Protein AF-A0A0N0NHB4-F1 (afdb_monomer)

Organism: NCBI:txid1664694

Secondary structure (DSSP, 8-state):
--EE-SSHHHHHHHHHHHHTT--HHHHHHHHHHHH----TTS-TTS----SSS---HHHHHHHHHHHTT---SS--HHHHHHHHHTTTTS---EE-HHHHHHHHHHHHHHHT-S------SSTTHHHHHIIIIIHHHHHHTTSS-SS-SSTT--HHHHHTT-TT--S--TTSHHHHT-----S------S---TTPPP-------TTS-S-----PPPPP-

Solvent-accessible surface area (backbone atoms only — not comparable to full-atom values): 13904 Å² total; per-residue (Å²): 61,66,37,64,18,94,39,51,69,50,10,49,52,52,49,52,56,50,62,77,67,56,44,53,68,58,2,42,52,50,44,22,73,74,67,75,45,85,62,84,90,51,61,50,84,43,64,74,74,78,88,81,62,98,64,61,69,69,52,54,55,54,51,53,59,48,53,77,77,44,91,66,89,74,55,24,55,44,56,55,6,51,38,36,46,66,67,38,92,59,67,62,52,69,18,25,36,66,58,42,41,51,52,53,50,48,48,35,72,77,60,75,49,95,76,82,87,81,53,68,93,44,88,62,60,38,55,49,39,40,60,75,44,34,45,57,48,30,36,75,72,66,79,39,85,91,72,71,68,26,77,95,54,49,72,56,9,41,76,69,62,36,66,91,48,70,63,68,54,66,87,39,76,72,24,63,66,54,83,76,78,65,97,73,72,77,80,74,72,92,70,76,66,94,81,76,78,88,75,85,80,83,88,72,67,88,87,68,84,71,88,83,83,86,80,87,78,84,82,84,131

Nearest PDB structures (foldseek):
  6ak1-assembly2_B  TM=8.379E-01  e=2.399E-09  Hyphomicrobium sulfonivorans
  3b9n-assembly2_B  TM=8.624E-01  e=1.345E-08  Geobacillus thermodenitrificans
  5xkc-assembly1_C  TM=7.853E-01  e=8.003E-08  Bacillus subtilis
  5w4z-assembly1_B  TM=7.448E-01  e=3.754E-07  Herbiconiux
  5tlc-assembly1_A  TM=7.912E-01  e=4.295E-06  Bacillus subtilis

InterPro domains:
  IPR036661 Luciferase-like domain superfamily [G3DSA:3.20.20.30] (1-185)
  IPR036661 Luciferase-like domain superfamily [SSF51679] (2-161)
  IPR051260 Diverse substrate monooxygenases [PTHR30011] (2-182)

Structure (mmCIF, N/CA/C/O backbone):
data_AF-A0A0N0NHB4-F1
#
_entry.id   AF-A0A0N0NHB4-F1
#
loop_
_atom_site.group_PDB
_atom_site.id
_atom_site.type_symbol
_atom_site.label_atom_id
_atom_site.label_alt_id
_atom_site.label_comp_id
_atom_site.label_asym_id
_atom_site.label_entity_id
_atom_site.label_seq_id
_atom_site.pdbx_PDB_ins_code
_atom_site.Cartn_x
_atom_site.Cartn_y
_atom_site.Cartn_z
_atom_site.occupancy
_atom_site.B_iso_or_equiv
_atom_site.auth_seq_id
_atom_site.auth_comp_id
_atom_site.auth_asym_id
_atom_site.auth_atom_id
_atom_site.pdbx_PDB_model_num
ATOM 1 N N . MET A 1 1 ? 0.907 -2.416 -2.093 1.00 87.31 1 MET A N 1
ATOM 2 C CA . MET A 1 1 ? -0.096 -2.255 -3.172 1.00 87.31 1 MET A CA 1
ATOM 3 C C . MET A 1 1 ? -0.451 -3.650 -3.663 1.00 87.31 1 MET A C 1
ATOM 5 O O . MET A 1 1 ? 0.296 -4.178 -4.480 1.00 87.31 1 MET A O 1
ATOM 9 N N . PRO A 1 2 ? -1.466 -4.298 -3.069 1.00 94.69 2 PRO A N 1
ATOM 10 C CA . PRO A 1 2 ? -1.805 -5.674 -3.411 1.00 94.69 2 PRO A CA 1
ATOM 11 C C . PRO A 1 2 ? -2.445 -5.747 -4.803 1.00 94.69 2 PRO A C 1
ATOM 13 O O . PRO A 1 2 ? -3.198 -4.852 -5.185 1.00 94.69 2 PRO A O 1
ATOM 16 N N . ILE A 1 3 ? -2.146 -6.807 -5.549 1.00 96.25 3 ILE A N 1
ATOM 17 C CA . ILE A 1 3 ? -2.826 -7.146 -6.804 1.00 96.25 3 ILE A CA 1
ATOM 18 C C . ILE A 1 3 ? -3.483 -8.501 -6.584 1.00 96.25 3 ILE A C 1
ATOM 20 O O . ILE A 1 3 ? -2.795 -9.510 -6.438 1.00 96.25 3 ILE A O 1
ATOM 24 N N . ILE A 1 4 ? -4.810 -8.503 -6.497 1.00 98.19 4 ILE A N 1
ATOM 25 C CA . ILE A 1 4 ? -5.573 -9.671 -6.059 1.00 98.19 4 ILE A CA 1
ATOM 26 C C . ILE A 1 4 ? -6.398 -10.180 -7.237 1.00 98.19 4 ILE A C 1
ATOM 28 O O . ILE A 1 4 ? -7.074 -9.410 -7.918 1.00 98.19 4 ILE A O 1
ATOM 32 N N . GLY A 1 5 ? -6.334 -11.480 -7.484 1.00 97.69 5 GLY A N 1
ATOM 33 C CA . GLY A 1 5 ? -7.200 -12.193 -8.420 1.00 97.69 5 GLY A CA 1
ATOM 34 C C . GLY A 1 5 ? -7.884 -13.348 -7.705 1.00 97.69 5 GLY A C 1
ATOM 35 O O . GLY A 1 5 ? -7.430 -13.772 -6.647 1.00 97.69 5 GLY A O 1
ATOM 36 N N . ARG A 1 6 ? -8.971 -13.890 -8.260 1.00 97.81 6 ARG A N 1
ATOM 37 C CA . ARG A 1 6 ? -9.588 -15.113 -7.713 1.00 97.81 6 ARG A CA 1
ATOM 38 C C . ARG A 1 6 ? -8.697 -16.334 -7.921 1.00 97.81 6 ARG A C 1
ATOM 40 O O . ARG A 1 6 ? -8.791 -17.298 -7.170 1.00 97.81 6 ARG A O 1
ATOM 47 N N . THR A 1 7 ? -7.834 -16.278 -8.930 1.00 98.38 7 THR A N 1
ATOM 48 C CA . THR A 1 7 ? -6.749 -17.231 -9.155 1.00 98.38 7 THR A CA 1
ATOM 49 C C . THR A 1 7 ? -5.422 -16.490 -9.285 1.00 98.38 7 THR A C 1
ATOM 51 O O . THR A 1 7 ? -5.390 -15.266 -9.462 1.00 98.38 7 THR A O 1
ATOM 54 N N . VAL A 1 8 ? -4.317 -17.232 -9.204 1.00 98.12 8 VAL A N 1
ATOM 55 C CA . VAL A 1 8 ? -2.970 -16.675 -9.395 1.00 98.12 8 VAL A CA 1
ATOM 56 C C . VAL A 1 8 ? -2.832 -16.094 -10.800 1.00 98.12 8 VAL A C 1
ATOM 58 O O . VAL A 1 8 ? -2.365 -14.970 -10.953 1.00 98.12 8 VAL A O 1
ATOM 61 N N . GLU A 1 9 ? -3.341 -16.796 -11.811 1.00 98.31 9 GLU A N 1
ATOM 62 C CA . GLU A 1 9 ? -3.275 -16.377 -13.212 1.00 98.31 9 GLU A CA 1
ATOM 63 C C . GLU A 1 9 ? -4.030 -15.064 -13.448 1.00 98.31 9 GLU A C 1
ATOM 65 O O . GLU A 1 9 ? -3.585 -14.219 -14.221 1.00 98.31 9 GLU A O 1
ATOM 70 N N . GLU A 1 10 ? -5.165 -14.856 -12.770 1.00 97.81 10 GLU A N 1
ATOM 71 C CA . GLU A 1 10 ? -5.897 -13.589 -12.842 1.00 97.81 10 GLU A CA 1
ATOM 72 C C . GLU A 1 10 ? -5.086 -12.442 -12.219 1.00 97.81 10 GLU A C 1
ATOM 74 O O . GLU A 1 10 ? -4.993 -11.358 -12.803 1.00 97.81 10 GLU A O 1
ATOM 79 N N . ALA A 1 11 ? -4.475 -12.672 -11.052 1.00 97.56 11 ALA A N 1
ATOM 80 C CA . ALA A 1 11 ? -3.648 -11.675 -10.376 1.00 97.56 11 ALA A CA 1
ATOM 81 C C . ALA A 1 11 ? -2.411 -11.301 -11.213 1.00 97.56 11 ALA A C 1
ATOM 83 O O . ALA A 1 11 ? -2.096 -10.119 -11.377 1.00 97.56 11 ALA A O 1
ATOM 84 N N . GLU A 1 12 ? -1.747 -12.296 -11.802 1.00 97.12 12 GLU A N 1
ATOM 85 C CA . GLU A 1 12 ? -0.621 -12.105 -12.717 1.00 97.12 12 GLU A CA 1
ATOM 86 C C . GLU A 1 12 ? -1.046 -11.371 -13.991 1.00 97.12 12 GLU A C 1
ATOM 88 O O . GLU A 1 12 ? -0.389 -10.415 -14.401 1.00 97.12 12 GLU A O 1
ATOM 93 N N . ALA A 1 13 ? -2.190 -11.722 -14.584 1.00 97.25 13 ALA A N 1
ATOM 94 C CA . ALA A 1 13 ? -2.717 -11.010 -15.745 1.00 97.25 13 ALA A CA 1
ATOM 95 C C . ALA A 1 13 ? -2.982 -9.525 -15.435 1.00 97.25 13 ALA A C 1
ATOM 97 O O . ALA A 1 13 ? -2.662 -8.655 -16.252 1.00 97.25 13 ALA A O 1
ATOM 98 N N . LYS A 1 14 ? -3.515 -9.209 -14.245 1.00 96.06 14 LYS A N 1
ATOM 99 C CA . LYS A 1 14 ? -3.684 -7.822 -13.777 1.00 96.06 14 LYS A CA 1
ATOM 100 C C . LYS A 1 14 ? -2.335 -7.106 -13.640 1.00 96.06 14 LYS A C 1
ATOM 102 O O . LYS A 1 14 ? -2.215 -5.961 -14.086 1.00 96.06 14 LYS A O 1
ATOM 107 N N . LEU A 1 15 ? -1.320 -7.767 -13.075 1.00 94.50 15 LEU A N 1
ATOM 108 C CA . LEU A 1 15 ? 0.039 -7.224 -12.980 1.00 94.50 15 LEU A CA 1
ATOM 109 C C . LEU A 1 15 ? 0.624 -6.928 -14.367 1.00 94.50 15 LEU A C 1
ATOM 111 O O . LEU A 1 15 ? 1.151 -5.839 -14.585 1.00 94.50 15 LEU A O 1
ATOM 115 N N . GLU A 1 16 ? 0.489 -7.848 -15.318 1.00 95.19 16 GLU A N 1
ATOM 116 C CA . GLU A 1 16 ? 1.004 -7.675 -16.678 1.00 95.19 16 GLU A CA 1
ATOM 117 C C . GLU A 1 16 ? 0.331 -6.515 -17.415 1.00 95.19 16 GLU A C 1
ATOM 119 O O . GLU A 1 16 ? 0.987 -5.724 -18.100 1.00 95.19 16 GLU A O 1
ATOM 124 N N . VAL A 1 17 ? -0.983 -6.349 -17.245 1.00 94.62 17 VAL A N 1
ATOM 125 C CA . VAL A 1 17 ? -1.701 -5.180 -17.773 1.00 94.62 17 VAL A CA 1
ATOM 126 C C . VAL A 1 17 ? -1.171 -3.887 -17.152 1.00 94.62 17 VAL A C 1
ATOM 128 O O . VAL A 1 17 ? -1.010 -2.893 -17.864 1.00 94.62 17 VAL A O 1
ATOM 131 N N . ALA A 1 18 ? -0.887 -3.889 -15.849 1.00 92.75 18 ALA A N 1
ATOM 132 C CA . ALA A 1 18 ? -0.326 -2.735 -15.162 1.00 92.75 18 ALA A CA 1
ATOM 133 C C . ALA A 1 18 ? 1.076 -2.396 -15.681 1.00 92.75 18 ALA A C 1
ATOM 135 O O . ALA A 1 18 ? 1.319 -1.246 -16.047 1.00 92.75 18 ALA A O 1
ATOM 136 N N . ARG A 1 19 ? 1.960 -3.397 -15.801 1.00 91.56 19 ARG A N 1
ATOM 137 C CA . ARG A 1 19 ? 3.322 -3.251 -16.339 1.00 91.56 19 ARG A CA 1
ATOM 138 C C . ARG A 1 19 ? 3.317 -2.637 -17.737 1.00 91.56 19 ARG A C 1
ATOM 140 O O . ARG A 1 19 ? 4.047 -1.690 -17.988 1.00 91.56 19 ARG A O 1
ATOM 147 N N . LYS A 1 20 ? 2.425 -3.075 -18.629 1.00 93.44 20 LYS A N 1
ATOM 148 C CA . LYS A 1 20 ? 2.313 -2.512 -19.992 1.00 93.44 20 LYS A CA 1
ATOM 149 C C . LYS A 1 20 ? 1.880 -1.042 -20.033 1.00 93.44 20 LYS A C 1
ATOM 151 O O . LYS A 1 20 ? 2.005 -0.406 -21.076 1.00 93.44 20 LYS A O 1
ATOM 156 N N . ARG A 1 21 ? 1.329 -0.509 -18.939 1.00 92.69 21 ARG A N 1
ATOM 157 C CA . ARG A 1 21 ? 0.798 0.860 -18.845 1.00 92.69 21 ARG A CA 1
ATOM 158 C C . ARG A 1 21 ? 1.691 1.809 -18.051 1.00 92.69 21 ARG A C 1
ATOM 160 O O . ARG A 1 21 ? 1.340 2.980 -17.912 1.00 92.69 21 ARG A O 1
ATOM 167 N N . ILE A 1 22 ? 2.817 1.336 -17.520 1.00 92.06 22 ILE A N 1
ATOM 168 C CA . ILE A 1 22 ? 3.726 2.195 -16.763 1.00 92.06 22 ILE A CA 1
ATOM 169 C C . ILE A 1 22 ? 4.415 3.208 -17.679 1.00 92.06 22 ILE A C 1
ATOM 171 O O . ILE A 1 22 ? 4.750 2.928 -18.829 1.00 92.06 22 ILE A O 1
ATOM 175 N N . SER A 1 23 ? 4.653 4.400 -17.139 1.00 93.31 23 SER A N 1
ATOM 176 C CA . SER A 1 23 ? 5.471 5.420 -17.786 1.00 93.31 23 SER A CA 1
ATOM 177 C C . SER A 1 23 ? 6.846 5.433 -17.143 1.00 93.31 23 SER A C 1
ATOM 179 O O . SER A 1 23 ? 6.970 5.751 -15.961 1.00 93.31 23 SER A O 1
ATOM 181 N N . VAL A 1 24 ? 7.877 5.142 -17.934 1.00 93.00 24 VAL A N 1
ATOM 182 C CA . VAL A 1 24 ? 9.275 5.224 -17.492 1.00 93.00 24 VAL A CA 1
ATOM 183 C C . VAL A 1 24 ? 9.607 6.641 -17.025 1.00 93.00 24 VAL A C 1
ATOM 185 O O . VAL A 1 24 ? 10.086 6.830 -15.912 1.00 93.00 24 VAL A O 1
ATOM 188 N N . ASN A 1 25 ? 9.251 7.662 -17.810 1.00 93.69 25 ASN A N 1
ATOM 189 C CA . ASN A 1 25 ? 9.481 9.056 -17.419 1.00 93.69 25 ASN A CA 1
ATOM 190 C C . ASN A 1 25 ? 8.724 9.421 -16.135 1.00 93.69 25 ASN A C 1
ATOM 192 O O . ASN A 1 25 ? 9.260 10.125 -15.285 1.00 93.69 25 ASN A O 1
ATOM 196 N N . GLY A 1 26 ? 7.495 8.918 -15.965 1.00 93.00 26 GLY A N 1
ATOM 197 C CA . GLY A 1 26 ? 6.723 9.123 -14.737 1.00 93.00 26 GLY A CA 1
ATOM 198 C C . GLY A 1 26 ? 7.369 8.459 -13.518 1.00 93.00 26 GLY A C 1
ATOM 199 O O . GLY A 1 26 ? 7.432 9.062 -12.447 1.00 93.00 26 GLY A O 1
ATOM 200 N N . GLY A 1 27 ? 7.894 7.246 -13.692 1.00 93.00 27 GLY A N 1
ATOM 201 C CA . GLY A 1 27 ? 8.648 6.524 -12.673 1.00 93.00 27 GLY A CA 1
ATOM 202 C C . GLY A 1 27 ? 9.922 7.253 -12.251 1.00 93.00 27 GLY A C 1
ATOM 203 O O . GLY A 1 27 ? 10.128 7.471 -11.058 1.00 93.00 27 GLY A O 1
ATOM 204 N N . LEU A 1 28 ? 10.728 7.703 -13.218 1.00 92.56 28 LEU A N 1
ATOM 205 C CA . LEU A 1 28 ? 11.949 8.477 -12.963 1.00 92.56 28 LEU A CA 1
ATOM 206 C C . LEU A 1 28 ? 11.649 9.821 -12.293 1.00 92.56 28 LEU A C 1
ATOM 208 O O . LEU A 1 28 ? 12.308 10.176 -11.319 1.00 92.56 28 LEU A O 1
ATOM 212 N N . ALA A 1 29 ? 10.621 10.541 -12.751 1.00 93.44 29 ALA A N 1
ATOM 213 C CA . ALA A 1 29 ? 10.206 11.797 -12.130 1.00 93.44 29 ALA A CA 1
ATOM 214 C C . ALA A 1 29 ? 9.787 11.592 -10.667 1.00 93.44 29 ALA A C 1
ATOM 216 O O . ALA A 1 29 ? 10.162 12.374 -9.792 1.00 93.44 29 ALA A O 1
ATOM 217 N N . ARG A 1 30 ? 9.051 10.511 -10.376 1.00 91.56 30 ARG A N 1
ATOM 218 C CA . ARG A 1 30 ? 8.668 10.155 -9.005 1.00 91.56 30 ARG A CA 1
ATOM 219 C C . ARG A 1 30 ? 9.876 9.776 -8.152 1.00 91.56 30 ARG A C 1
ATOM 221 O O . ARG A 1 30 ? 9.952 10.208 -7.005 1.00 91.56 30 ARG A O 1
ATOM 228 N N . PHE A 1 31 ? 10.796 8.983 -8.694 1.00 90.38 31 PHE A N 1
ATOM 229 C CA . PHE A 1 31 ? 12.042 8.625 -8.021 1.00 90.38 31 PHE A CA 1
ATOM 230 C C . PHE A 1 31 ? 12.851 9.876 -7.657 1.00 90.38 31 PHE A C 1
ATOM 232 O O . PHE A 1 31 ? 13.191 10.061 -6.487 1.00 90.38 31 PHE A O 1
ATOM 239 N N . CYS A 1 32 ? 13.068 10.771 -8.623 1.00 91.12 32 CYS A N 1
ATOM 240 C CA . CYS A 1 32 ? 13.768 12.035 -8.416 1.00 91.12 32 CYS A CA 1
ATOM 241 C C . CYS A 1 32 ? 13.072 12.890 -7.353 1.00 91.12 32 CYS A C 1
ATOM 243 O O . CYS A 1 32 ? 13.719 13.374 -6.432 1.00 91.12 32 CYS A O 1
ATOM 245 N N . GLY A 1 33 ? 11.744 13.025 -7.419 1.00 90.31 33 GLY A N 1
ATOM 246 C CA . GLY A 1 33 ? 10.983 13.790 -6.429 1.00 90.31 33 GLY A CA 1
ATOM 247 C C . GLY A 1 33 ? 11.066 13.226 -5.005 1.00 90.31 33 GLY A C 1
ATOM 248 O O . GLY A 1 33 ? 10.979 13.986 -4.047 1.00 90.31 33 GLY A O 1
ATOM 249 N N . PHE A 1 34 ? 11.242 11.910 -4.850 1.00 86.50 34 PHE A N 1
ATOM 250 C CA . PHE A 1 34 ? 11.315 11.263 -3.538 1.00 86.50 34 PHE A CA 1
ATOM 251 C C . PHE A 1 34 ? 12.730 11.243 -2.949 1.00 86.50 34 PHE A C 1
ATOM 253 O O . PHE A 1 34 ? 12.895 11.270 -1.733 1.00 86.50 34 PHE A O 1
ATOM 260 N N . THR A 1 35 ? 13.748 11.169 -3.805 1.00 86.06 35 THR A N 1
ATOM 261 C CA . THR A 1 35 ? 15.143 10.935 -3.395 1.00 86.06 35 THR A CA 1
ATOM 262 C C . THR A 1 35 ? 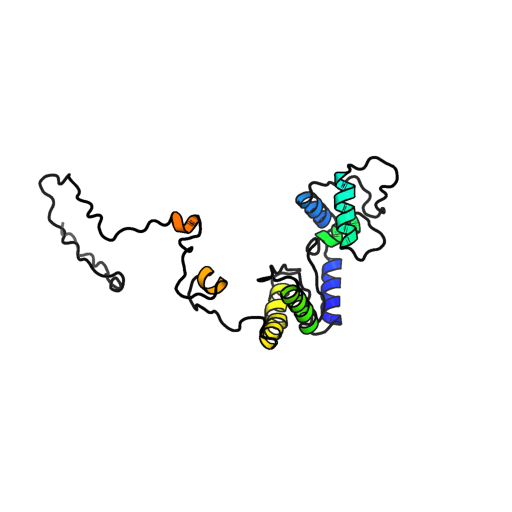16.049 12.143 -3.597 1.00 86.06 35 THR A C 1
ATOM 264 O O . THR A 1 35 ? 17.158 12.160 -3.073 1.00 86.06 35 THR A O 1
ATOM 267 N N . ASN A 1 36 ? 15.583 13.153 -4.339 1.00 87.62 36 ASN A N 1
ATOM 268 C CA . ASN A 1 36 ? 16.377 14.282 -4.820 1.00 87.62 36 ASN A CA 1
ATOM 269 C C . ASN A 1 36 ? 17.578 13.863 -5.697 1.00 87.62 36 ASN A C 1
ATOM 271 O O . ASN A 1 36 ? 18.531 14.626 -5.846 1.00 87.62 36 ASN A O 1
ATOM 275 N N . VAL A 1 37 ? 17.532 12.655 -6.271 1.00 86.69 37 VAL A N 1
ATOM 276 C CA . VAL A 1 37 ? 18.534 12.130 -7.203 1.00 86.69 37 VAL A CA 1
ATOM 277 C C . VAL A 1 37 ? 17.998 12.198 -8.628 1.00 86.69 37 VAL A C 1
ATOM 279 O O . VAL A 1 37 ? 16.983 11.575 -8.947 1.00 86.69 37 VAL A O 1
ATOM 282 N N . ASP A 1 38 ? 18.708 12.915 -9.497 1.00 86.94 38 ASP A N 1
ATOM 283 C CA . ASP A 1 38 ? 18.386 12.978 -10.919 1.00 86.94 38 ASP A CA 1
ATOM 284 C C . ASP A 1 38 ? 19.132 11.890 -11.705 1.00 86.94 38 ASP A C 1
ATOM 286 O O . ASP A 1 38 ? 20.362 11.830 -11.709 1.00 86.94 38 ASP A O 1
ATOM 290 N N . LEU A 1 39 ? 18.370 11.034 -12.387 1.00 86.44 39 LEU A N 1
ATOM 291 C CA . LEU A 1 39 ? 18.892 9.977 -13.256 1.00 86.44 39 LEU A CA 1
ATOM 292 C C . LEU A 1 39 ? 18.827 10.343 -14.745 1.00 86.44 39 LEU A C 1
ATOM 294 O O . LEU A 1 39 ? 19.153 9.509 -15.585 1.00 86.44 39 LEU A O 1
ATOM 298 N N . SER A 1 40 ? 18.415 11.565 -15.097 1.00 85.00 40 SER A N 1
ATOM 299 C CA . SER A 1 40 ? 18.263 12.000 -16.492 1.00 85.00 40 SER A CA 1
ATOM 300 C C . SER A 1 40 ? 19.564 11.950 -17.301 1.00 85.00 40 SER A C 1
ATOM 302 O O . SER A 1 40 ? 19.523 11.810 -18.522 1.00 85.00 40 SER A O 1
ATOM 304 N N . GLY A 1 41 ? 20.715 12.023 -16.624 1.00 83.81 41 GLY A N 1
ATOM 305 C CA . GLY A 1 41 ? 22.038 11.898 -17.237 1.00 83.81 41 GLY A CA 1
ATOM 306 C C . GLY A 1 41 ? 22.448 10.468 -17.609 1.00 83.81 41 GLY A C 1
ATOM 307 O O . GLY A 1 41 ? 23.454 10.304 -18.295 1.00 83.81 41 GLY A O 1
ATOM 308 N N . PHE A 1 42 ? 21.703 9.445 -17.180 1.00 85.00 42 PHE A N 1
ATOM 309 C CA . PHE A 1 42 ? 22.003 8.039 -17.461 1.00 85.00 42 PHE A CA 1
ATOM 310 C C . PHE A 1 42 ? 21.172 7.522 -18.634 1.00 85.00 42 PHE A C 1
ATOM 312 O O . PHE A 1 42 ? 19.981 7.822 -18.757 1.00 85.00 42 PHE A O 1
ATOM 319 N N . ALA A 1 43 ? 21.772 6.677 -19.474 1.00 90.19 43 ALA A N 1
ATOM 320 C CA . ALA A 1 43 ? 21.015 5.954 -20.484 1.00 90.19 43 ALA A CA 1
ATOM 321 C C . ALA A 1 43 ? 20.070 4.947 -19.811 1.00 90.19 43 ALA A C 1
ATOM 323 O O . ALA A 1 43 ? 20.464 4.161 -18.955 1.00 90.19 43 ALA A O 1
ATOM 324 N N . VAL A 1 44 ? 18.797 4.972 -20.207 1.00 90.50 44 VAL A N 1
ATOM 325 C CA . VAL A 1 44 ? 17.718 4.287 -19.476 1.00 90.50 44 VAL A CA 1
ATOM 326 C C . VAL A 1 44 ? 17.863 2.760 -19.414 1.00 90.50 44 VAL A C 1
ATOM 328 O O . VAL A 1 44 ? 17.403 2.132 -18.462 1.00 90.50 44 VAL A O 1
ATOM 331 N N . ASP A 1 45 ? 18.502 2.180 -20.427 1.00 92.19 45 ASP A N 1
ATOM 332 C CA . ASP A 1 45 ? 18.718 0.740 -20.591 1.00 92.19 45 ASP A CA 1
ATOM 333 C C . ASP A 1 45 ? 20.153 0.312 -20.262 1.00 92.19 45 ASP A C 1
ATOM 335 O O . ASP A 1 45 ? 20.482 -0.867 -20.363 1.00 92.19 45 ASP A O 1
ATOM 339 N N . GLU A 1 46 ? 21.009 1.258 -19.880 1.00 88.81 46 GLU A N 1
ATOM 340 C CA . GLU A 1 46 ? 22.380 0.964 -19.488 1.00 88.81 46 GLU A CA 1
ATOM 341 C C . GLU A 1 46 ? 22.412 0.527 -18.024 1.00 88.81 46 GLU A C 1
ATOM 343 O O . GLU A 1 46 ? 21.753 1.112 -17.157 1.00 88.81 46 GLU A O 1
ATOM 348 N N . GLU A 1 47 ? 23.149 -0.548 -17.754 1.00 87.44 47 GLU A N 1
ATOM 349 C CA . GLU A 1 47 ? 23.360 -1.012 -16.390 1.00 87.44 47 GLU A CA 1
ATOM 350 C C . GLU A 1 47 ? 24.119 0.046 -15.598 1.00 87.44 47 GLU A C 1
ATOM 352 O O . GLU A 1 47 ? 25.101 0.623 -16.067 1.00 87.44 47 GLU A O 1
ATOM 357 N N . PHE A 1 48 ? 23.663 0.297 -14.373 1.00 82.19 48 PHE A N 1
ATOM 358 C CA . PHE A 1 48 ? 24.381 1.174 -13.473 1.00 82.19 48 PHE A CA 1
ATOM 359 C C . PHE A 1 48 ? 25.761 0.601 -13.180 1.00 82.19 48 PHE A C 1
ATOM 361 O O . PHE A 1 48 ? 25.889 -0.373 -12.434 1.00 82.19 48 PHE A O 1
ATOM 368 N N . ASN A 1 49 ? 26.786 1.267 -13.703 1.00 73.69 49 ASN A N 1
ATOM 369 C CA . ASN A 1 49 ? 28.158 0.946 -13.385 1.00 73.69 49 ASN A CA 1
ATOM 370 C C . ASN A 1 49 ? 28.798 2.033 -12.513 1.00 73.69 49 ASN A C 1
ATOM 372 O O . ASN A 1 49 ? 29.068 3.136 -12.980 1.00 73.69 49 ASN A O 1
ATOM 376 N N . PHE A 1 50 ? 29.036 1.720 -11.238 1.00 69.31 50 PHE A N 1
ATOM 377 C CA . PHE A 1 50 ? 29.625 2.644 -10.259 1.00 69.31 50 PHE A CA 1
ATOM 378 C C . PHE A 1 50 ? 31.119 2.375 -10.002 1.00 69.31 50 PHE A C 1
ATOM 380 O O . PHE A 1 50 ? 31.681 2.902 -9.046 1.00 69.31 50 PHE A O 1
ATOM 387 N N . ASP A 1 51 ? 31.770 1.541 -10.818 1.00 62.12 51 ASP A N 1
ATOM 388 C CA . ASP A 1 51 ? 33.104 0.993 -10.546 1.00 62.12 51 ASP A CA 1
ATOM 389 C C . ASP A 1 51 ? 34.302 1.899 -10.904 1.00 62.12 51 ASP A C 1
ATOM 391 O O . ASP A 1 51 ? 35.445 1.503 -10.667 1.00 62.12 51 ASP A O 1
ATOM 395 N N . GLY A 1 52 ? 34.107 3.131 -11.394 1.00 54.59 52 GLY A N 1
ATOM 396 C CA . GLY A 1 52 ? 35.276 3.934 -11.789 1.00 54.59 52 GLY A CA 1
ATOM 397 C C . GLY A 1 52 ? 35.101 5.399 -12.176 1.00 54.59 52 GLY A C 1
ATOM 398 O O . GLY A 1 52 ? 36.097 6.037 -12.516 1.00 54.59 52 GLY A O 1
ATOM 399 N N . THR A 1 53 ? 33.906 5.985 -12.119 1.00 53.66 53 THR A N 1
ATOM 400 C CA . THR A 1 53 ? 33.699 7.390 -12.517 1.00 53.66 53 THR A CA 1
ATOM 401 C C . THR A 1 53 ? 32.741 8.104 -11.579 1.00 53.66 53 THR A C 1
ATOM 403 O O . THR A 1 53 ? 31.807 7.494 -11.075 1.00 53.66 53 THR A O 1
ATOM 406 N N . HIS A 1 54 ? 33.001 9.395 -11.353 1.00 49.91 54 HIS A N 1
ATOM 407 C CA . HIS A 1 54 ? 32.258 10.320 -10.494 1.00 49.91 54 HIS A CA 1
ATOM 408 C C . HIS A 1 54 ? 30.732 10.260 -10.676 1.00 49.91 54 HIS A C 1
ATOM 410 O O . HIS A 1 54 ? 30.148 11.087 -11.373 1.00 49.91 54 HIS A O 1
ATOM 416 N N . TYR A 1 55 ? 30.080 9.340 -9.980 1.00 56.59 55 TYR A N 1
ATOM 417 C CA . TYR A 1 55 ? 28.697 9.509 -9.578 1.00 56.59 55 TYR A CA 1
ATOM 418 C C . TYR A 1 55 ? 28.707 10.100 -8.176 1.00 56.59 55 TYR A C 1
ATOM 420 O O . TYR A 1 55 ? 29.527 9.721 -7.340 1.00 56.59 55 TYR A O 1
ATOM 428 N N . ASP A 1 56 ? 27.857 11.096 -7.941 1.00 63.28 56 ASP A N 1
ATOM 429 C CA . ASP A 1 56 ? 27.668 11.641 -6.602 1.00 63.28 56 ASP A CA 1
ATOM 430 C C . ASP A 1 56 ? 27.338 10.472 -5.653 1.00 63.28 56 ASP A C 1
ATOM 432 O O . ASP A 1 56 ? 26.482 9.640 -5.963 1.00 63.28 56 ASP A O 1
ATOM 436 N N . ASN A 1 57 ? 28.047 10.377 -4.521 1.00 65.94 57 ASN A N 1
ATOM 437 C CA . ASN A 1 57 ? 27.884 9.310 -3.525 1.00 65.94 57 ASN A CA 1
ATOM 438 C C . ASN A 1 57 ? 26.409 9.133 -3.108 1.00 65.94 57 ASN A C 1
ATOM 440 O O . ASN A 1 57 ? 26.000 8.045 -2.696 1.00 65.94 57 ASN A O 1
ATOM 444 N N . SER A 1 58 ? 25.608 10.199 -3.228 1.00 69.62 58 SER A N 1
ATOM 445 C CA . SER A 1 58 ? 24.159 10.188 -3.016 1.00 69.62 58 SER A CA 1
ATOM 446 C C . SER A 1 58 ? 23.414 9.229 -3.962 1.00 69.62 58 SER A C 1
ATOM 448 O O . SER A 1 58 ? 22.536 8.490 -3.513 1.00 69.62 58 SER A O 1
ATOM 450 N N . ILE A 1 59 ? 23.796 9.169 -5.242 1.00 75.75 59 ILE A N 1
ATOM 451 C CA . ILE A 1 59 ? 23.176 8.315 -6.266 1.00 75.75 59 ILE A CA 1
ATOM 452 C C . ILE A 1 59 ? 23.463 6.850 -5.964 1.00 75.75 59 ILE A C 1
ATOM 454 O O . ILE A 1 59 ? 22.545 6.031 -5.942 1.00 75.75 59 ILE A O 1
ATOM 458 N N . GLN A 1 60 ? 24.727 6.532 -5.681 1.00 76.56 60 GLN A N 1
ATOM 459 C CA . GLN A 1 60 ? 25.149 5.165 -5.399 1.00 76.56 60 GLN A CA 1
ATOM 460 C C . GLN A 1 60 ? 24.441 4.610 -4.159 1.00 76.56 60 GLN A C 1
ATOM 462 O O . GLN A 1 60 ? 23.855 3.534 -4.222 1.00 76.56 60 GLN A O 1
ATOM 467 N N . GLY A 1 61 ? 24.397 5.373 -3.060 1.00 79.62 61 GLY A N 1
ATOM 468 C CA . GLY A 1 61 ? 23.728 4.933 -1.834 1.00 79.62 61 GLY A CA 1
ATOM 469 C C . GLY A 1 61 ? 22.225 4.693 -2.014 1.00 79.62 61 GLY A C 1
ATOM 470 O O . GLY A 1 61 ? 21.682 3.716 -1.496 1.00 79.62 61 GLY A O 1
ATOM 471 N N . VAL A 1 62 ? 21.531 5.554 -2.765 1.00 79.44 62 VAL A N 1
ATOM 472 C CA . VAL A 1 62 ? 20.102 5.363 -3.058 1.00 79.44 62 VAL A CA 1
ATOM 473 C C . VAL A 1 62 ? 19.886 4.140 -3.952 1.00 79.44 62 VAL A C 1
ATOM 475 O O . VAL A 1 62 ? 18.993 3.338 -3.678 1.00 79.44 62 VAL A O 1
ATOM 478 N N . VAL A 1 63 ? 20.711 3.960 -4.984 1.00 77.56 63 VAL A N 1
ATOM 479 C CA . VAL A 1 63 ? 20.612 2.816 -5.898 1.00 77.56 63 VAL A CA 1
ATOM 480 C C . VAL A 1 63 ? 20.920 1.495 -5.187 1.00 77.56 63 VAL A C 1
ATOM 482 O O . VAL A 1 63 ? 20.181 0.530 -5.373 1.00 77.56 63 VAL A O 1
ATOM 485 N N . ASP A 1 64 ? 21.929 1.448 -4.320 1.00 81.88 64 ASP A N 1
ATOM 486 C CA . ASP A 1 64 ? 22.273 0.246 -3.553 1.00 81.88 64 ASP A CA 1
ATOM 487 C C . ASP A 1 64 ? 21.148 -0.158 -2.588 1.00 81.88 64 ASP A C 1
ATOM 489 O O . ASP A 1 64 ? 20.809 -1.339 -2.496 1.00 81.88 64 ASP A O 1
ATOM 493 N N . ASN A 1 65 ? 20.480 0.806 -1.943 1.00 79.88 65 ASN A N 1
ATOM 494 C CA . ASN A 1 65 ? 19.289 0.521 -1.134 1.00 79.88 65 ASN A CA 1
ATOM 495 C C . ASN A 1 65 ? 18.142 -0.067 -1.966 1.00 79.88 65 ASN A C 1
ATOM 497 O O . ASN A 1 65 ? 17.414 -0.931 -1.482 1.00 79.88 65 ASN A O 1
ATOM 501 N N . ILE A 1 66 ? 17.974 0.378 -3.213 1.00 78.12 66 ILE A N 1
ATOM 502 C CA . ILE A 1 66 ? 16.937 -0.172 -4.091 1.00 78.12 66 ILE A CA 1
ATOM 503 C C . ILE A 1 66 ? 17.305 -1.582 -4.559 1.00 78.12 66 ILE A C 1
ATOM 505 O O . ILE A 1 66 ? 16.431 -2.446 -4.609 1.00 78.12 66 ILE A O 1
ATOM 509 N N . LYS A 1 67 ? 18.585 -1.854 -4.832 1.00 79.38 67 LYS A N 1
ATOM 510 C CA . LYS A 1 67 ? 19.054 -3.206 -5.171 1.00 79.38 67 LYS A CA 1
ATOM 511 C C . LYS A 1 67 ? 18.720 -4.223 -4.077 1.00 79.38 67 LYS A C 1
ATOM 513 O O . LYS A 1 67 ? 18.355 -5.343 -4.404 1.00 79.38 67 LYS A O 1
ATOM 518 N N . LEU A 1 68 ? 18.765 -3.834 -2.797 1.00 78.31 68 LEU A N 1
ATOM 519 C CA . LEU A 1 68 ? 18.409 -4.719 -1.675 1.00 78.31 68 LEU A CA 1
ATOM 520 C C . LEU A 1 68 ? 16.943 -5.175 -1.677 1.00 78.31 68 LEU A C 1
ATOM 522 O O . LEU A 1 68 ? 16.625 -6.203 -1.084 1.00 78.31 68 LEU A O 1
ATOM 526 N N . ILE A 1 69 ? 16.053 -4.409 -2.306 1.00 73.75 69 ILE A N 1
ATOM 527 C CA . ILE A 1 69 ? 14.609 -4.685 -2.359 1.00 73.75 69 ILE A CA 1
ATOM 528 C C . ILE A 1 69 ? 14.132 -5.069 -3.765 1.00 73.75 69 ILE A C 1
ATOM 530 O O . ILE A 1 69 ? 12.935 -5.260 -3.979 1.00 73.75 69 ILE A O 1
ATOM 534 N N . SER A 1 70 ? 15.057 -5.170 -4.720 1.00 74.88 70 SER A N 1
ATOM 535 C CA . SER A 1 70 ? 14.804 -5.584 -6.094 1.00 74.88 70 SER A CA 1
ATOM 536 C C . SER A 1 70 ? 15.173 -7.053 -6.277 1.00 74.88 70 SER A C 1
ATOM 538 O O . SER A 1 70 ? 16.203 -7.509 -5.791 1.00 74.88 70 SER A O 1
ATOM 540 N N . GLU A 1 71 ? 14.357 -7.790 -7.027 1.00 75.50 71 GLU A N 1
ATOM 541 C CA . GLU A 1 71 ? 14.669 -9.167 -7.440 1.00 75.50 71 GLU A CA 1
ATOM 542 C C . GLU A 1 71 ? 15.471 -9.211 -8.757 1.00 75.50 71 GLU A C 1
ATOM 544 O O . GLU A 1 71 ? 15.986 -10.260 -9.149 1.00 75.50 71 GLU A O 1
ATOM 549 N N . GLU A 1 72 ? 15.601 -8.066 -9.437 1.00 78.56 72 GLU A N 1
ATOM 550 C CA . GLU A 1 72 ? 16.319 -7.947 -10.707 1.00 78.56 72 GLU A CA 1
ATOM 551 C C . GLU A 1 72 ? 17.836 -8.048 -10.521 1.00 78.56 72 GLU A C 1
ATOM 553 O O . GLU A 1 72 ? 18.427 -7.358 -9.688 1.00 78.56 72 GLU A O 1
ATOM 558 N N . LYS A 1 73 ? 18.478 -8.876 -11.354 1.00 74.06 73 LYS A N 1
ATOM 559 C CA . LYS A 1 73 ? 19.938 -9.082 -11.335 1.00 74.06 73 LYS A CA 1
ATOM 560 C C . LYS A 1 73 ? 20.709 -7.961 -12.024 1.00 74.06 73 LYS A C 1
ATOM 562 O O . LYS A 1 73 ? 21.825 -7.665 -11.617 1.00 74.06 73 LYS A O 1
ATOM 567 N N . VAL A 1 74 ? 20.121 -7.390 -13.074 1.00 81.62 74 VAL A N 1
ATOM 568 C CA . VAL A 1 74 ? 20.683 -6.273 -13.840 1.00 81.62 74 VAL A CA 1
ATOM 569 C C . VAL A 1 74 ? 19.899 -5.031 -13.461 1.00 81.62 74 VAL A C 1
ATOM 571 O O . VAL A 1 74 ? 18.672 -5.017 -13.558 1.00 81.62 74 VAL A O 1
ATOM 574 N N . PHE A 1 75 ? 20.599 -3.996 -13.008 1.00 84.00 75 PHE A N 1
ATOM 575 C CA . PHE A 1 75 ? 19.960 -2.805 -12.467 1.00 84.00 75 PHE A CA 1
ATOM 576 C C . PHE A 1 75 ? 20.204 -1.610 -13.389 1.00 84.00 75 PHE A C 1
ATOM 578 O O . PHE A 1 75 ? 21.330 -1.135 -13.503 1.00 84.00 75 PHE A O 1
ATOM 585 N N . THR A 1 76 ? 19.150 -1.129 -14.048 1.00 89.81 76 THR A N 1
ATOM 586 C CA . THR A 1 76 ? 19.178 0.010 -14.985 1.00 89.81 76 THR A CA 1
ATOM 587 C C . THR A 1 76 ? 18.235 1.122 -14.503 1.00 89.81 76 THR A C 1
ATOM 589 O O . THR A 1 76 ? 17.348 0.858 -13.676 1.00 89.81 76 THR A O 1
ATOM 592 N N . PRO A 1 77 ? 18.331 2.362 -15.022 1.00 90.75 77 PRO A N 1
ATOM 593 C CA . PRO A 1 77 ? 17.330 3.386 -14.733 1.00 90.75 77 PRO A CA 1
ATOM 594 C C . PRO A 1 77 ? 15.904 2.958 -15.108 1.00 90.75 77 PRO A C 1
ATOM 596 O O . PRO A 1 77 ? 14.964 3.355 -14.421 1.00 90.75 77 PRO A O 1
ATOM 599 N N . ARG A 1 78 ? 15.713 2.106 -16.132 1.00 91.94 78 ARG A N 1
ATOM 600 C CA . ARG A 1 78 ? 14.402 1.510 -16.439 1.00 91.94 78 ARG A CA 1
ATOM 601 C C . ARG A 1 78 ? 13.864 0.716 -15.256 1.00 91.94 78 ARG A C 1
ATOM 603 O O . ARG A 1 78 ? 12.729 0.951 -14.867 1.00 91.94 78 ARG A O 1
ATOM 610 N N . VAL A 1 79 ? 14.661 -0.159 -14.646 1.00 89.94 79 VAL A N 1
ATOM 611 C CA . VAL A 1 79 ? 14.215 -0.957 -13.489 1.00 89.94 79 VAL A CA 1
ATOM 612 C C . VAL A 1 79 ? 13.767 -0.050 -12.338 1.00 89.94 79 VAL A C 1
ATOM 614 O O . VAL A 1 79 ? 12.686 -0.244 -11.776 1.00 89.94 79 VAL A O 1
ATOM 617 N N . VAL A 1 80 ? 14.543 1.001 -12.038 1.00 89.69 80 VAL A N 1
ATOM 618 C CA . VAL A 1 80 ? 14.166 2.018 -11.037 1.00 89.69 80 VAL A CA 1
ATOM 619 C C . VAL A 1 80 ? 12.841 2.679 -11.413 1.00 89.69 80 VAL A C 1
ATOM 621 O O . VAL A 1 80 ? 11.939 2.802 -10.581 1.00 89.69 80 VAL A O 1
ATOM 624 N N . ALA A 1 81 ? 12.700 3.080 -12.674 1.00 91.12 81 ALA A N 1
ATOM 625 C CA . ALA A 1 81 ? 11.504 3.731 -13.176 1.00 91.12 81 ALA A CA 1
ATOM 626 C C . ALA A 1 81 ? 10.264 2.843 -13.047 1.00 91.12 81 ALA A C 1
ATOM 628 O O . ALA A 1 81 ? 9.241 3.292 -12.539 1.00 91.12 81 ALA A O 1
ATOM 629 N N . GLU A 1 82 ? 10.342 1.587 -13.475 1.00 90.06 82 GLU A N 1
ATOM 630 C CA . GLU A 1 82 ? 9.221 0.648 -13.440 1.00 90.06 82 GLU A CA 1
ATOM 631 C C . GLU A 1 82 ? 8.782 0.358 -12.003 1.00 90.06 82 GLU A C 1
ATOM 633 O O . GLU A 1 82 ? 7.589 0.395 -11.688 1.00 90.06 82 GLU A O 1
ATOM 638 N N . MET A 1 83 ? 9.747 0.182 -11.100 1.00 88.00 83 MET A N 1
ATOM 639 C CA . MET A 1 83 ? 9.492 0.008 -9.676 1.00 88.00 83 MET A CA 1
ATOM 640 C C . MET A 1 83 ? 8.779 1.221 -9.060 1.00 88.00 83 MET A C 1
ATOM 642 O O . MET A 1 83 ? 7.800 1.059 -8.326 1.00 88.00 83 MET A O 1
ATOM 646 N N . PHE A 1 84 ? 9.229 2.441 -9.370 1.00 89.62 84 PHE A N 1
ATOM 647 C CA . PHE A 1 84 ? 8.613 3.663 -8.848 1.00 89.62 84 PHE A CA 1
ATOM 648 C C . PHE A 1 84 ? 7.283 4.008 -9.523 1.00 89.62 84 PHE A C 1
ATOM 650 O O . PHE A 1 84 ? 6.383 4.529 -8.861 1.00 89.62 84 PHE A O 1
ATOM 657 N N . ALA A 1 85 ? 7.112 3.667 -10.799 1.00 90.06 85 ALA A N 1
ATOM 658 C CA . ALA A 1 85 ? 5.846 3.807 -11.508 1.00 90.06 85 ALA A CA 1
ATOM 659 C C . ALA A 1 85 ? 4.774 2.871 -10.932 1.00 90.06 85 ALA A C 1
ATOM 661 O O . ALA A 1 85 ? 3.608 3.251 -10.833 1.00 90.06 85 ALA A O 1
ATOM 662 N N . LEU A 1 86 ? 5.172 1.677 -10.491 1.00 87.12 86 LEU A N 1
ATOM 663 C CA . LEU A 1 86 ? 4.276 0.662 -9.961 1.00 87.12 86 LEU A CA 1
ATOM 664 C C . LEU A 1 86 ? 4.316 0.622 -8.426 1.00 87.12 86 LEU A C 1
ATOM 666 O O . LEU A 1 86 ? 4.613 -0.401 -7.829 1.00 87.12 86 LEU A O 1
ATOM 670 N N . GLY A 1 87 ? 4.019 1.733 -7.750 1.00 78.38 87 GLY A N 1
ATOM 671 C CA . GLY A 1 87 ? 3.810 1.739 -6.292 1.00 78.38 87 GLY A CA 1
ATOM 672 C C . GLY A 1 87 ? 5.049 1.973 -5.416 1.00 78.38 87 GLY A C 1
ATOM 673 O O . GLY A 1 87 ? 4.924 1.928 -4.191 1.00 78.38 87 GLY A O 1
ATOM 674 N N . GLY A 1 88 ? 6.211 2.291 -5.997 1.00 82.19 88 GLY A N 1
ATOM 675 C CA . GLY A 1 88 ? 7.398 2.700 -5.239 1.00 82.19 88 GLY A CA 1
ATOM 676 C C . GLY A 1 88 ? 8.195 1.534 -4.653 1.00 82.19 88 GLY A C 1
ATOM 677 O O . GLY A 1 88 ? 8.240 0.440 -5.215 1.00 82.19 88 GLY A O 1
ATOM 678 N N . SER A 1 89 ? 8.819 1.789 -3.501 1.00 73.69 89 SER A N 1
ATOM 679 C CA . SER A 1 89 ? 9.593 0.815 -2.718 1.00 73.69 89 SER A CA 1
ATOM 680 C C . SER A 1 89 ? 8.756 -0.046 -1.770 1.00 73.69 89 SER A C 1
ATOM 682 O O . SER A 1 89 ? 9.299 -0.882 -1.054 1.00 73.69 89 SER A O 1
ATOM 684 N N . GLY A 1 90 ? 7.437 0.155 -1.740 1.00 81.88 90 GLY A N 1
ATOM 685 C CA . GLY A 1 90 ? 6.547 -0.618 -0.883 1.00 81.88 90 GLY A CA 1
ATOM 686 C C . GLY A 1 90 ? 6.310 -2.040 -1.412 1.00 81.88 90 GLY A C 1
ATOM 687 O O . GLY A 1 90 ? 6.318 -2.249 -2.628 1.00 81.88 90 GLY A O 1
ATOM 688 N N . PRO A 1 91 ? 6.000 -3.010 -0.533 1.00 86.56 91 PRO A N 1
ATOM 689 C CA . PRO A 1 91 ? 5.658 -4.362 -0.954 1.00 86.56 91 PRO A CA 1
ATOM 690 C C . PRO A 1 91 ? 4.440 -4.433 -1.890 1.00 86.56 91 PRO A C 1
ATOM 692 O O . PRO A 1 91 ? 3.466 -3.667 -1.779 1.00 86.56 91 PRO A O 1
ATOM 695 N N . ARG A 1 92 ? 4.483 -5.411 -2.798 1.00 90.38 92 ARG A N 1
ATOM 696 C CA . ARG A 1 92 ? 3.463 -5.676 -3.822 1.00 90.38 92 ARG A CA 1
ATOM 697 C C . ARG A 1 92 ? 3.100 -7.160 -3.846 1.00 90.38 92 ARG A C 1
ATOM 699 O O . ARG A 1 92 ? 3.539 -7.862 -4.749 1.00 90.38 92 ARG A O 1
ATOM 706 N N . PRO A 1 93 ? 2.349 -7.662 -2.854 1.00 94.44 93 PRO A N 1
ATOM 707 C CA . PRO A 1 93 ? 1.884 -9.040 -2.909 1.00 94.44 93 PRO A CA 1
ATOM 708 C C . PRO A 1 93 ? 0.935 -9.210 -4.106 1.00 94.44 93 PRO A C 1
ATOM 710 O O . PRO A 1 93 ? 0.034 -8.391 -4.309 1.00 94.44 93 PRO A O 1
ATOM 713 N N . VAL A 1 94 ? 1.163 -10.257 -4.898 1.00 96.56 94 VAL A N 1
ATOM 714 C CA . VAL A 1 94 ? 0.367 -10.616 -6.078 1.00 96.56 94 VAL A CA 1
ATOM 715 C C . VAL A 1 94 ? -0.107 -12.052 -5.902 1.00 96.56 94 VAL A C 1
ATOM 717 O O . VAL A 1 94 ? 0.713 -12.930 -5.645 1.00 96.56 94 VAL A O 1
ATOM 720 N N . GLY A 1 95 ? -1.413 -12.296 -5.998 1.00 98.19 95 GLY A N 1
ATOM 721 C CA . GLY A 1 95 ? -1.945 -13.653 -5.868 1.00 98.19 95 GLY A CA 1
ATOM 722 C C . GLY A 1 95 ? -3.423 -13.720 -5.506 1.00 98.19 95 GLY A C 1
ATOM 723 O O . GLY A 1 95 ? -4.180 -12.771 -5.724 1.00 98.19 95 GLY A O 1
ATOM 724 N N . THR A 1 96 ? -3.820 -14.866 -4.949 1.00 98.56 96 THR A N 1
ATOM 725 C CA . THR A 1 96 ? -5.182 -15.094 -4.450 1.00 98.56 96 THR A CA 1
ATOM 726 C C . THR A 1 96 ? -5.438 -14.329 -3.148 1.00 98.56 96 THR A C 1
ATOM 728 O O . THR A 1 96 ? -4.485 -13.860 -2.510 1.00 98.56 96 THR A O 1
ATOM 731 N N . PRO A 1 97 ? -6.701 -14.204 -2.702 1.00 98.31 97 PRO A N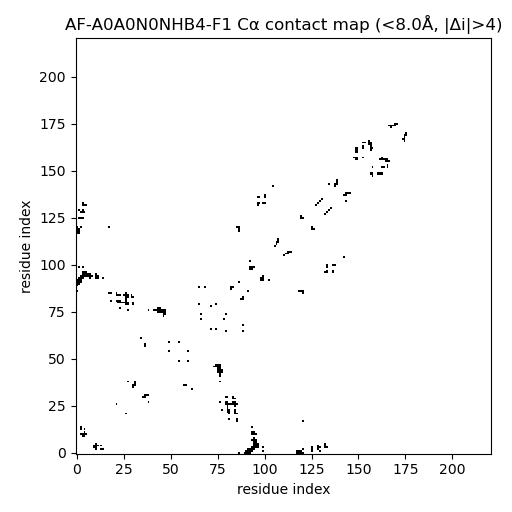 1
ATOM 7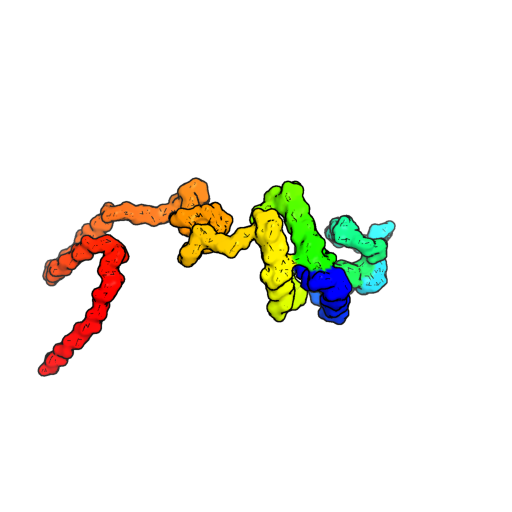32 C CA . PRO A 1 97 ? -7.012 -13.535 -1.443 1.00 98.31 97 PRO A CA 1
ATOM 733 C C . PRO A 1 97 ? -6.306 -14.179 -0.252 1.00 98.31 97 PRO A C 1
ATOM 735 O O . PRO A 1 97 ? -5.819 -13.464 0.616 1.00 98.31 97 PRO A O 1
ATOM 738 N N . GLU A 1 98 ? -6.172 -15.506 -0.242 1.00 98.44 98 GLU A N 1
ATOM 739 C CA . GLU A 1 98 ? -5.481 -16.254 0.807 1.00 98.44 98 GLU A CA 1
ATOM 740 C C . GLU A 1 98 ? -3.987 -15.932 0.833 1.00 98.44 98 GLU A C 1
ATOM 742 O O . GLU A 1 98 ? -3.451 -15.641 1.897 1.00 98.44 98 GLU A O 1
ATOM 747 N N . MET A 1 99 ? -3.327 -15.905 -0.330 1.00 98.38 99 MET A N 1
ATOM 748 C CA . MET A 1 99 ? -1.897 -15.584 -0.425 1.00 98.38 99 MET A CA 1
ATOM 749 C C . MET A 1 99 ? -1.606 -14.150 0.030 1.00 98.38 99 MET A C 1
ATOM 751 O O . MET A 1 99 ? -0.631 -13.883 0.734 1.00 98.38 99 MET A O 1
ATOM 755 N N . VAL A 1 100 ? -2.455 -13.203 -0.375 1.00 97.94 100 VAL A N 1
ATOM 756 C CA . VAL A 1 100 ? -2.316 -11.805 0.040 1.00 97.94 100 VAL A CA 1
ATOM 757 C C . VAL A 1 100 ? -2.652 -11.659 1.527 1.00 97.94 100 VAL A C 1
ATOM 759 O O . VAL A 1 100 ? -1.945 -10.947 2.234 1.00 97.94 100 VAL A O 1
ATOM 762 N N . ALA A 1 101 ? -3.660 -12.361 2.043 1.00 98.00 101 ALA A N 1
ATOM 763 C CA . ALA A 1 101 ? -3.962 -12.377 3.471 1.00 98.00 101 ALA A CA 1
ATOM 764 C C . ALA A 1 101 ? -2.819 -12.982 4.302 1.00 98.00 101 ALA A C 1
ATOM 766 O O . ALA A 1 101 ? -2.490 -12.414 5.340 1.00 98.00 101 ALA A O 1
ATOM 767 N N . ASP A 1 102 ? -2.155 -14.044 3.829 1.00 97.94 102 ASP A N 1
ATOM 768 C CA . ASP A 1 102 ? -0.955 -14.610 4.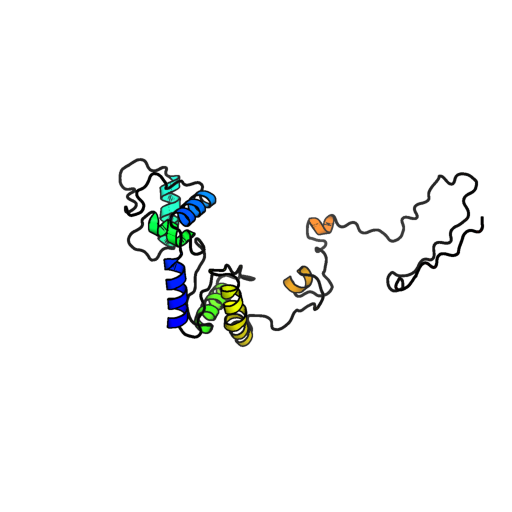465 1.00 97.94 102 ASP A CA 1
ATOM 769 C C . ASP A 1 102 ? 0.158 -13.562 4.570 1.00 97.94 102 ASP A C 1
ATOM 771 O O . ASP A 1 102 ? 0.796 -13.422 5.615 1.00 97.94 102 ASP A O 1
ATOM 775 N N . PHE A 1 103 ? 0.366 -12.776 3.507 1.00 96.19 103 PHE A N 1
ATOM 776 C CA . PHE A 1 103 ? 1.316 -11.667 3.522 1.00 96.19 103 PHE A CA 1
ATOM 777 C C . PHE A 1 103 ? 0.944 -10.622 4.587 1.00 96.19 103 PHE A C 1
ATOM 779 O O . PHE A 1 103 ? 1.787 -10.253 5.403 1.00 96.19 103 PHE A O 1
ATOM 786 N N . PHE A 1 104 ? -0.306 -10.151 4.605 1.00 96.31 104 PHE A N 1
ATOM 787 C CA . PHE A 1 104 ? -0.756 -9.141 5.572 1.00 96.31 104 PHE A CA 1
ATOM 788 C C . PHE A 1 104 ? -0.666 -9.662 7.010 1.00 96.31 104 PHE A C 1
ATOM 790 O O . PHE A 1 104 ? -0.180 -8.955 7.888 1.00 96.31 104 PHE A O 1
ATOM 797 N N . GLU A 1 105 ? -1.076 -10.905 7.248 1.00 95.94 105 GLU A N 1
ATOM 798 C CA . GLU A 1 105 ? -1.019 -11.547 8.557 1.00 95.94 105 GLU A CA 1
ATOM 799 C C . GLU A 1 105 ? 0.420 -11.713 9.048 1.00 95.94 105 GLU A C 1
ATOM 801 O O . GLU A 1 105 ? 0.707 -11.404 10.204 1.00 95.94 105 GLU A O 1
ATOM 806 N N . LYS A 1 106 ? 1.340 -12.137 8.174 1.00 95.69 106 LYS A N 1
ATOM 807 C CA . LYS A 1 106 ? 2.761 -12.243 8.512 1.00 95.69 106 LYS A CA 1
ATOM 808 C C . LYS A 1 106 ? 3.319 -10.899 8.975 1.00 95.69 106 LYS A C 1
ATOM 810 O O . LYS A 1 106 ? 3.898 -10.813 10.053 1.00 95.69 106 LYS A O 1
ATOM 815 N N . TRP A 1 107 ? 3.116 -9.846 8.184 1.00 94.12 107 TRP A N 1
ATOM 816 C CA . TRP A 1 107 ? 3.610 -8.507 8.515 1.00 94.12 107 TRP A CA 1
ATOM 817 C C . TRP A 1 107 ? 2.955 -7.936 9.771 1.00 94.12 107 TRP A C 1
ATOM 819 O O . TRP A 1 107 ? 3.626 -7.281 10.560 1.00 94.12 107 TRP A O 1
ATOM 829 N N . TRP A 1 108 ? 1.668 -8.209 9.974 1.00 94.69 108 TRP A N 1
ATOM 830 C CA . TRP A 1 108 ? 0.951 -7.818 11.180 1.00 94.69 108 TRP A CA 1
ATOM 831 C C . TRP A 1 108 ? 1.535 -8.486 12.433 1.00 94.69 108 TRP A C 1
ATOM 833 O O . TRP A 1 108 ? 1.862 -7.801 13.398 1.00 94.69 108 TRP A O 1
ATOM 843 N N . ARG A 1 109 ? 1.721 -9.813 12.399 1.00 93.94 109 ARG A N 1
ATOM 844 C CA . ARG A 1 109 ? 2.190 -10.603 13.549 1.00 93.94 109 ARG A CA 1
ATOM 845 C C . ARG A 1 109 ? 3.671 -10.415 13.853 1.00 93.94 109 ARG A C 1
ATOM 847 O O . ARG A 1 109 ? 4.041 -10.352 15.019 1.00 93.94 109 ARG A O 1
ATOM 854 N N . GLU A 1 110 ? 4.517 -10.392 12.827 1.00 95.81 110 GLU A N 1
ATOM 855 C CA . GLU A 1 110 ? 5.971 -10.297 12.999 1.00 95.81 110 GLU A CA 1
ATOM 856 C C . GLU A 1 110 ? 6.437 -8.846 13.157 1.00 95.81 110 GLU A C 1
ATOM 858 O O . GLU A 1 110 ? 7.428 -8.592 13.836 1.00 95.81 110 GLU A O 1
ATOM 863 N N . GLY A 1 111 ? 5.738 -7.899 12.525 1.00 92.31 111 GLY A N 1
ATOM 864 C CA . GLY A 1 111 ? 6.116 -6.487 12.490 1.00 92.31 111 GLY A CA 1
ATOM 865 C C . GLY A 1 111 ? 5.464 -5.607 13.555 1.00 92.31 111 GLY A C 1
ATOM 866 O O . GLY A 1 111 ? 5.779 -4.422 13.583 1.00 92.31 111 GLY A O 1
ATOM 867 N N . ASP A 1 112 ? 4.568 -6.155 14.387 1.00 93.06 112 ASP A N 1
ATOM 868 C CA . ASP A 1 112 ? 3.786 -5.417 15.398 1.00 93.06 112 ASP A CA 1
ATOM 869 C C . ASP A 1 112 ? 3.099 -4.168 14.810 1.00 93.06 112 ASP A C 1
ATOM 871 O O . ASP A 1 112 ? 3.207 -3.050 15.311 1.00 93.06 112 ASP A O 1
ATOM 875 N N . LEU A 1 113 ? 2.454 -4.351 13.653 1.00 93.38 113 LEU A N 1
ATOM 876 C CA . LEU A 1 113 ? 1.795 -3.267 12.923 1.00 93.38 113 LEU A CA 1
ATOM 877 C C . LEU A 1 113 ? 0.346 -3.095 13.399 1.00 93.38 113 LEU A C 1
ATOM 879 O O . LEU A 1 113 ? -0.363 -4.072 13.593 1.00 93.38 113 LEU A O 1
ATOM 883 N N . ASP A 1 114 ? -0.156 -1.862 13.480 1.00 92.12 114 ASP A N 1
ATOM 884 C CA . ASP A 1 114 ? -1.578 -1.612 13.790 1.00 92.12 114 ASP A CA 1
ATOM 885 C C . ASP A 1 114 ? -2.484 -1.630 12.545 1.00 92.12 114 ASP A C 1
ATOM 887 O O . ASP A 1 114 ? -3.708 -1.729 12.640 1.00 92.12 114 ASP A O 1
ATOM 891 N N . GLY A 1 115 ? -1.900 -1.495 11.352 1.00 92.69 115 GLY A N 1
ATOM 892 C CA . GLY A 1 115 ? -2.652 -1.421 10.106 1.00 92.69 115 GLY A CA 1
ATOM 893 C C . GLY A 1 115 ? -1.791 -1.117 8.886 1.00 92.69 115 GLY A C 1
ATOM 894 O O . GLY A 1 115 ? -0.574 -0.958 8.970 1.00 92.69 115 GLY A O 1
ATOM 895 N N . PHE A 1 116 ? -2.448 -1.027 7.729 1.00 93.62 116 PHE A N 1
ATOM 896 C CA . PHE A 1 116 ? -1.790 -0.865 6.435 1.00 93.62 116 PHE A CA 1
ATOM 897 C C . PHE A 1 116 ? -2.372 0.308 5.650 1.00 93.62 116 PHE A C 1
ATOM 899 O O . PHE A 1 116 ? -3.587 0.462 5.543 1.00 93.62 116 PHE A O 1
ATOM 906 N N . ASN A 1 117 ? -1.492 1.073 5.003 1.00 92.94 117 ASN A N 1
ATOM 907 C CA . ASN A 1 117 ? -1.884 2.014 3.959 1.00 92.94 117 ASN A CA 1
ATOM 908 C C . ASN A 1 117 ? -1.931 1.284 2.611 1.00 92.94 117 ASN A C 1
ATOM 910 O O . ASN A 1 117 ? -0.898 0.911 2.046 1.00 92.94 117 ASN A O 1
ATOM 914 N N . VAL A 1 118 ? -3.138 1.071 2.090 1.00 92.12 118 VAL A N 1
ATOM 915 C CA . VAL A 1 118 ? -3.356 0.352 0.831 1.00 92.12 118 VAL A CA 1
ATOM 916 C C . VAL A 1 118 ? -3.334 1.332 -0.344 1.00 92.12 118 VAL A C 1
ATOM 918 O O . VAL A 1 118 ? -4.222 2.162 -0.501 1.00 92.12 118 VAL A O 1
ATOM 921 N N . ASN A 1 119 ? -2.306 1.216 -1.185 1.00 91.12 119 ASN A N 1
ATOM 922 C CA . ASN A 1 119 ? -2.227 1.909 -2.475 1.00 91.12 119 ASN A CA 1
ATOM 923 C C . ASN A 1 119 ? -2.943 1.120 -3.582 1.00 91.12 119 ASN A C 1
ATOM 925 O O . ASN A 1 119 ? -3.130 -0.091 -3.455 1.00 91.12 119 ASN A O 1
ATOM 929 N N . TYR A 1 120 ? -3.250 1.797 -4.689 1.00 91.88 120 TYR A N 1
ATOM 930 C CA . TYR A 1 120 ? -3.951 1.245 -5.848 1.00 91.88 120 TYR A CA 1
ATOM 931 C C . TYR A 1 120 ? -3.087 1.258 -7.116 1.00 91.88 120 TYR A C 1
ATOM 933 O O . TYR A 1 120 ? -2.278 2.162 -7.318 1.00 91.88 120 TYR A O 1
ATOM 941 N N . VAL A 1 121 ? -3.314 0.276 -7.993 1.00 90.62 121 VAL A N 1
ATOM 942 C CA . VAL A 1 121 ? -2.848 0.296 -9.392 1.00 90.62 121 VAL A CA 1
ATOM 943 C C . VAL A 1 121 ? -3.889 0.977 -10.276 1.00 90.62 121 VAL A C 1
ATOM 945 O O . VAL A 1 121 ? -3.563 1.762 -11.161 1.00 90.62 121 VAL A O 1
ATOM 948 N N . SER A 1 122 ? -5.161 0.667 -10.029 1.00 91.25 122 SER A N 1
ATOM 949 C CA . SER A 1 122 ? -6.304 1.202 -10.760 1.00 91.25 122 SER A CA 1
ATOM 950 C C . SER A 1 122 ? -7.388 1.639 -9.781 1.00 91.25 122 SER A C 1
ATOM 952 O O . SER A 1 122 ? -7.572 1.021 -8.735 1.00 91.25 122 SER A O 1
ATOM 954 N N . ASN A 1 123 ? -8.097 2.711 -10.116 1.00 92.19 123 ASN A N 1
ATOM 955 C CA . ASN A 1 123 ? -9.183 3.255 -9.310 1.00 92.19 123 ASN A CA 1
ATOM 956 C C . ASN A 1 123 ? -10.474 3.218 -10.151 1.00 92.19 123 ASN A C 1
ATOM 958 O O . ASN A 1 123 ? -10.446 3.756 -11.262 1.00 92.19 123 ASN A O 1
ATOM 962 N N . PRO A 1 124 ? -11.569 2.585 -9.684 1.00 95.12 124 PRO A N 1
ATOM 963 C CA . PRO A 1 124 ? -11.759 1.969 -8.359 1.00 95.12 124 PRO A CA 1
ATOM 964 C C . PRO A 1 124 ? -11.273 0.520 -8.221 1.00 95.12 124 PRO A C 1
ATOM 966 O O . PRO A 1 124 ? -11.156 0.046 -7.095 1.00 95.12 124 PRO A O 1
ATOM 969 N N . GLY A 1 125 ? -10.926 -0.160 -9.320 1.00 95.62 125 GLY A N 1
ATOM 970 C CA . GLY A 1 125 ? -10.750 -1.620 -9.347 1.00 95.62 125 GLY A CA 1
ATOM 971 C C . GLY A 1 125 ? -9.833 -2.220 -8.274 1.00 95.62 125 GLY A C 1
ATOM 972 O O . GLY A 1 125 ? -10.167 -3.242 -7.690 1.00 95.62 125 GLY A O 1
ATOM 973 N N . SER A 1 126 ? -8.707 -1.582 -7.931 1.00 94.88 126 SER A N 1
ATOM 974 C CA . SER A 1 126 ? -7.837 -2.107 -6.864 1.00 94.88 126 SER A CA 1
ATOM 975 C C . SER A 1 126 ? -8.484 -2.051 -5.477 1.00 94.88 126 SER A C 1
ATOM 977 O O . SER A 1 126 ? -8.179 -2.890 -4.636 1.00 94.88 126 SER A O 1
ATOM 979 N N . PHE A 1 127 ? -9.345 -1.066 -5.214 1.00 97.00 127 PHE A N 1
ATOM 980 C CA . PHE A 1 127 ? -10.082 -0.982 -3.954 1.00 97.00 127 PHE A CA 1
ATOM 981 C C . PHE A 1 127 ? -11.248 -1.967 -3.921 1.00 97.00 127 PHE A C 1
ATOM 983 O O . PHE A 1 127 ? -11.481 -2.563 -2.875 1.00 97.00 127 PHE A O 1
ATOM 990 N N . GLU A 1 128 ? -11.921 -2.178 -5.054 1.00 97.69 128 GLU A N 1
ATOM 991 C CA . GLU A 1 128 ? -12.946 -3.220 -5.201 1.00 97.69 128 GLU A CA 1
ATOM 992 C C . GLU A 1 128 ? -12.345 -4.602 -4.923 1.00 97.69 128 GLU A C 1
ATOM 994 O O . GLU A 1 128 ? -12.851 -5.323 -4.074 1.00 97.69 128 GLU A O 1
ATOM 999 N N . ASP A 1 129 ? -11.186 -4.922 -5.507 1.00 97.75 129 ASP A N 1
ATOM 1000 C CA . ASP A 1 129 ? -10.474 -6.176 -5.234 1.00 97.75 129 ASP A CA 1
ATOM 1001 C C . ASP A 1 129 ? -10.142 -6.349 -3.737 1.00 97.75 129 ASP A C 1
ATOM 1003 O O . ASP A 1 129 ? -10.267 -7.443 -3.184 1.00 97.75 129 ASP A O 1
ATOM 1007 N N . VAL A 1 130 ? -9.734 -5.278 -3.044 1.00 97.56 130 VAL A N 1
ATOM 1008 C CA . VAL A 1 130 ? -9.495 -5.345 -1.593 1.00 97.56 130 VAL A CA 1
ATOM 1009 C C . VAL A 1 130 ? -10.792 -5.605 -0.831 1.00 97.56 130 VAL A C 1
ATOM 1011 O O . VAL A 1 130 ? -10.818 -6.492 0.017 1.00 97.56 130 VAL A O 1
ATOM 1014 N N . VAL A 1 131 ? -11.851 -4.848 -1.112 1.00 97.50 131 VAL A N 1
ATOM 1015 C CA . VAL A 1 131 ? -13.124 -4.934 -0.382 1.00 97.50 131 VAL A CA 1
ATOM 1016 C C . VAL A 1 131 ? -13.839 -6.257 -0.642 1.00 97.50 131 VAL A C 1
ATOM 1018 O O . VAL A 1 131 ? -14.317 -6.875 0.305 1.00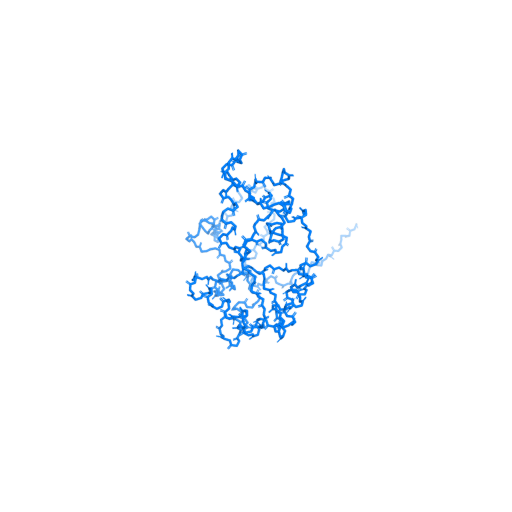 97.50 131 VAL A O 1
ATOM 1021 N N . ASP A 1 132 ? -13.879 -6.712 -1.890 1.00 98.12 132 ASP A N 1
ATOM 1022 C CA . ASP A 1 132 ? -14.675 -7.870 -2.299 1.00 98.12 132 ASP A CA 1
ATOM 1023 C C . ASP A 1 132 ? -13.930 -9.194 -2.122 1.00 98.12 132 ASP A C 1
ATOM 1025 O O . ASP A 1 132 ? -14.566 -10.236 -1.951 1.00 98.12 132 ASP A O 1
ATOM 1029 N N . LEU A 1 133 ? -12.592 -9.180 -2.178 1.00 98.25 133 LEU A N 1
ATOM 1030 C CA . LEU A 1 133 ? -11.787 -10.402 -2.130 1.00 98.25 133 LEU A CA 1
ATOM 1031 C C . LEU A 1 133 ? -10.962 -10.508 -0.844 1.00 98.25 133 LEU A C 1
ATOM 1033 O O . LEU A 1 133 ? -11.044 -11.518 -0.147 1.00 98.25 133 LEU A O 1
ATOM 1037 N N . LEU A 1 134 ? -10.179 -9.481 -0.499 1.00 98.00 134 LEU A N 1
ATOM 1038 C CA . LEU A 1 134 ? -9.252 -9.558 0.636 1.00 98.00 134 LEU A CA 1
ATOM 1039 C C . LEU A 1 134 ? -9.954 -9.402 1.990 1.00 98.00 134 LEU A C 1
ATOM 1041 O O . LEU A 1 134 ? -9.701 -10.188 2.899 1.00 98.00 134 LEU A O 1
ATOM 1045 N N . ILE A 1 135 ? -10.831 -8.407 2.149 1.00 97.88 135 ILE A N 1
ATOM 1046 C CA . ILE A 1 135 ? -11.495 -8.128 3.433 1.00 97.88 135 ILE A CA 1
ATOM 1047 C C . ILE A 1 135 ? -12.280 -9.340 3.965 1.00 97.88 135 ILE A C 1
ATOM 1049 O O . ILE A 1 135 ? -12.090 -9.658 5.142 1.00 97.88 135 ILE A O 1
ATOM 1053 N N . PRO A 1 136 ? -13.078 -10.074 3.161 1.00 98.19 136 PRO A N 1
ATOM 1054 C CA . PRO A 1 136 ? -13.762 -11.278 3.630 1.00 98.19 136 PRO A CA 1
ATOM 1055 C C . PRO A 1 136 ? -12.801 -12.353 4.142 1.00 98.19 136 PRO A C 1
ATOM 1057 O O . PRO A 1 136 ? -13.072 -12.990 5.159 1.00 98.19 136 PRO A O 1
ATOM 1060 N N . GLU A 1 137 ? -11.652 -12.529 3.487 1.00 98.25 137 GLU A N 1
ATOM 1061 C CA . GLU A 1 137 ? -10.636 -13.492 3.915 1.00 98.25 137 GLU A CA 1
ATOM 1062 C C . GLU A 1 137 ? -9.957 -13.056 5.225 1.00 98.25 137 GLU A C 1
ATOM 1064 O O . GLU A 1 137 ? -9.801 -13.861 6.147 1.00 98.25 137 GLU A O 1
ATOM 1069 N N . LEU A 1 138 ? -9.631 -11.767 5.372 1.00 97.75 138 LEU A N 1
ATOM 1070 C CA . LEU A 1 138 ? -9.098 -11.222 6.625 1.00 97.75 138 LEU A CA 1
ATOM 1071 C C . LEU A 1 138 ? -10.118 -11.327 7.780 1.00 97.75 138 LEU A C 1
ATOM 1073 O O . LEU A 1 138 ? -9.748 -11.616 8.920 1.00 97.75 138 LEU A O 1
ATOM 1077 N N . GLN A 1 139 ? -11.411 -11.135 7.504 1.00 97.81 139 GLN A N 1
ATOM 1078 C CA . GLN A 1 139 ? -12.489 -11.331 8.481 1.00 97.81 139 GLN A CA 1
ATOM 1079 C C . GLN A 1 139 ? -12.647 -12.806 8.864 1.00 97.81 139 GLN A C 1
ATOM 1081 O O . GLN A 1 139 ? -12.764 -13.115 10.050 1.00 97.81 139 GLN A O 1
ATOM 1086 N N . ARG A 1 140 ? -12.580 -13.731 7.895 1.00 97.62 140 ARG A N 1
ATOM 1087 C CA . ARG A 1 140 ? -12.624 -15.184 8.140 1.00 97.62 140 ARG A CA 1
ATOM 1088 C C . ARG A 1 140 ? -11.510 -15.639 9.085 1.00 97.62 140 ARG A C 1
ATOM 1090 O O . ARG A 1 140 ? -11.721 -16.532 9.902 1.00 97.62 140 ARG A O 1
ATOM 1097 N N . ARG A 1 141 ? -10.339 -15.006 8.993 1.00 97.12 141 ARG A N 1
ATOM 1098 C CA . ARG A 1 141 ? -9.176 -15.238 9.867 1.00 97.12 141 ARG A CA 1
ATOM 1099 C C . ARG A 1 141 ? -9.257 -14.524 11.220 1.00 97.12 141 ARG A C 1
ATOM 1101 O O . ARG A 1 141 ? -8.416 -14.763 12.080 1.00 97.12 141 ARG A O 1
ATOM 1108 N N . GLY A 1 142 ? -10.241 -13.647 11.419 1.00 95.38 142 GLY A N 1
ATOM 1109 C CA . GLY A 1 142 ? -10.406 -12.870 12.648 1.00 95.38 142 GLY A CA 1
ATOM 1110 C C . GLY A 1 142 ? -9.376 -11.752 12.837 1.00 95.38 142 GLY A C 1
ATOM 1111 O O . GLY A 1 142 ? -9.216 -11.271 13.956 1.00 95.38 142 GLY A O 1
ATOM 1112 N N . ILE A 1 143 ? -8.678 -11.343 11.773 1.00 94.25 143 ILE A N 1
ATOM 1113 C CA . ILE A 1 143 ? -7.662 -10.274 11.814 1.00 94.25 143 ILE A CA 1
ATOM 1114 C C . ILE A 1 143 ? -8.198 -8.925 11.326 1.00 94.25 143 ILE A C 1
ATOM 1116 O O . ILE A 1 143 ? -7.585 -7.890 11.571 1.00 94.25 143 ILE A O 1
ATOM 1120 N N . TYR A 1 144 ? -9.361 -8.916 10.672 1.00 95.50 144 TYR A N 1
ATOM 1121 C CA . TYR A 1 144 ? -10.083 -7.699 10.315 1.00 95.50 144 TYR A CA 1
ATOM 1122 C C . TYR A 1 144 ? -11.456 -7.672 10.982 1.00 95.50 144 TYR A C 1
ATOM 1124 O O . TYR A 1 144 ? -12.101 -8.702 11.181 1.00 95.50 144 TYR A O 1
ATOM 1132 N N . TRP A 1 145 ? -11.896 -6.476 11.356 1.00 94.19 145 TRP A N 1
ATOM 1133 C CA . TRP A 1 145 ? -13.156 -6.258 12.054 1.00 94.19 145 TRP A CA 1
ATOM 1134 C C . TRP A 1 145 ? -14.361 -6.439 11.113 1.00 94.19 145 TRP A C 1
ATOM 1136 O O . TRP A 1 145 ? -14.267 -6.238 9.903 1.00 94.19 145 TRP A O 1
ATOM 1146 N N . THR A 1 146 ? -15.506 -6.839 11.667 1.00 95.12 146 THR A N 1
ATOM 1147 C CA . THR A 1 146 ? -16.743 -7.073 10.897 1.00 95.12 146 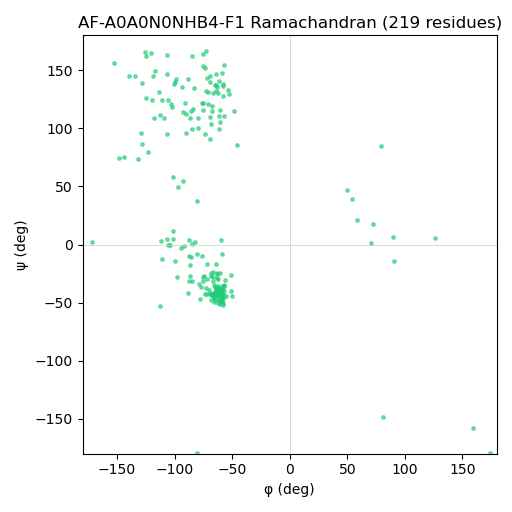THR A CA 1
ATOM 1148 C C . THR A 1 146 ? -17.719 -5.904 10.936 1.00 95.12 146 THR A C 1
ATOM 1150 O O . THR A 1 146 ? -18.468 -5.723 9.984 1.00 95.12 146 THR A O 1
ATOM 1153 N N . ASP A 1 147 ? -17.706 -5.110 12.011 1.00 95.06 147 ASP A N 1
ATOM 1154 C CA . ASP A 1 147 ? -18.492 -3.879 12.129 1.00 95.06 147 ASP A CA 1
ATOM 1155 C C . ASP A 1 147 ? -17.840 -2.845 13.072 1.00 95.06 147 ASP A C 1
ATOM 1157 O O . ASP A 1 147 ? -17.007 -3.185 13.926 1.00 95.06 147 ASP A O 1
ATOM 1161 N N . TYR A 1 148 ? -18.180 -1.572 12.872 1.00 95.19 148 TYR A N 1
ATOM 1162 C CA . TYR A 1 148 ? -17.579 -0.431 13.546 1.00 95.19 148 TYR 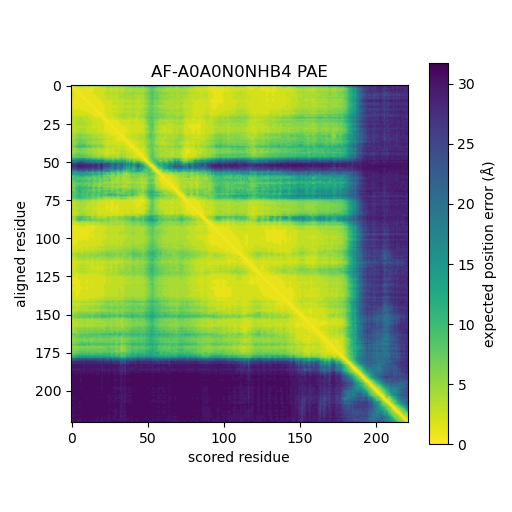A CA 1
ATOM 1163 C C . TYR A 1 148 ? -17.870 -0.507 15.046 1.00 95.19 148 TYR A C 1
ATOM 1165 O O . TYR A 1 148 ? -18.990 -0.780 15.472 1.00 95.19 148 TYR A O 1
ATOM 1173 N N . LYS A 1 149 ? -16.866 -0.225 15.883 1.00 94.50 149 LYS A N 1
ATOM 1174 C CA . LYS A 1 149 ? -17.035 -0.260 17.347 1.00 94.50 149 LYS A CA 1
ATOM 1175 C C . LYS A 1 149 ? -17.875 0.900 17.876 1.00 94.50 149 LYS A C 1
ATOM 1177 O O . LYS A 1 149 ? -18.550 0.737 18.888 1.00 94.50 149 LYS A O 1
ATOM 1182 N N . ALA A 1 150 ? -17.845 2.043 17.195 1.00 95.50 150 ALA A N 1
ATOM 1183 C CA . ALA A 1 150 ? -18.685 3.203 17.467 1.00 95.50 150 ALA A CA 1
ATOM 1184 C C . ALA A 1 150 ? -19.479 3.578 16.199 1.00 95.50 150 ALA A C 1
ATOM 1186 O O . ALA A 1 150 ? -19.073 4.496 15.475 1.00 95.50 150 ALA A O 1
ATOM 1187 N N . PRO A 1 151 ? -20.588 2.878 15.889 1.00 94.50 151 PRO A N 1
ATOM 1188 C CA . PRO A 1 151 ? -21.444 3.216 14.753 1.00 94.50 151 PRO A CA 1
ATOM 1189 C C . PRO A 1 151 ? -21.964 4.656 14.857 1.00 94.50 151 PRO A C 1
ATOM 1191 O O . PRO A 1 151 ? -22.491 5.058 15.892 1.00 94.50 151 PRO A O 1
ATOM 1194 N N . GLY A 1 152 ? -21.778 5.451 13.799 1.00 94.12 152 GLY A N 1
ATOM 1195 C CA . GLY A 1 152 ? -22.106 6.886 13.793 1.00 94.12 152 GLY A CA 1
ATOM 1196 C C . GLY A 1 152 ? -21.180 7.770 14.645 1.00 94.12 152 GLY A C 1
ATOM 1197 O O . GLY A 1 152 ? -21.391 8.979 14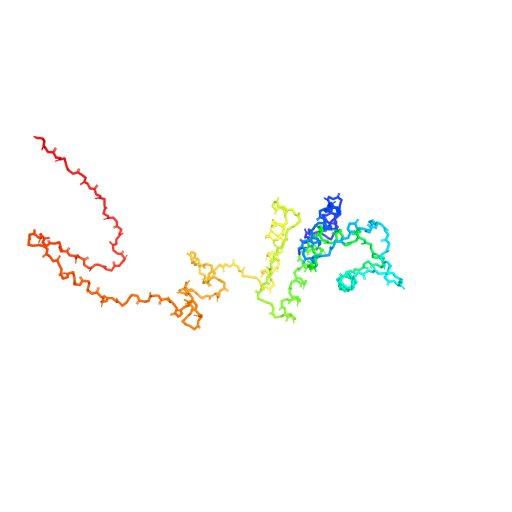.717 1.00 94.12 152 GLY A O 1
ATOM 1198 N N . GLY A 1 153 ? -20.162 7.184 15.281 1.00 95.06 153 GLY A N 1
ATOM 1199 C CA . GLY A 1 153 ? -19.132 7.892 16.034 1.00 95.06 153 GLY A CA 1
ATOM 1200 C C . GLY A 1 153 ? -18.033 8.475 15.145 1.00 95.06 153 GLY A C 1
ATOM 1201 O O . GLY A 1 153 ? -18.025 8.349 13.920 1.00 95.06 153 GLY A O 1
ATOM 1202 N N . THR A 1 154 ? -17.064 9.122 15.778 1.00 96.81 154 THR A N 1
ATOM 1203 C CA . THR A 1 154 ? -15.925 9.741 15.099 1.00 96.81 154 THR A CA 1
ATOM 1204 C C . THR A 1 154 ? -14.895 8.712 14.621 1.00 96.81 154 THR A C 1
ATOM 1206 O O . THR A 1 154 ? -14.829 7.572 15.091 1.00 96.81 154 THR A O 1
ATOM 1209 N N . ALA A 1 155 ? -14.013 9.138 13.710 1.00 96.06 155 ALA A N 1
ATOM 1210 C CA . ALA A 1 155 ? -12.886 8.318 13.266 1.00 96.06 155 ALA A CA 1
ATOM 1211 C C . ALA A 1 155 ? -11.964 7.909 14.428 1.00 96.06 155 ALA A C 1
ATOM 1213 O O . ALA A 1 155 ? -11.463 6.791 14.440 1.00 96.06 155 ALA A O 1
ATOM 1214 N N . ARG A 1 156 ? -11.769 8.782 15.429 1.00 95.69 156 ARG A N 1
ATOM 1215 C CA . ARG A 1 156 ? -10.926 8.502 16.603 1.00 95.69 156 ARG A CA 1
ATOM 1216 C C . ARG A 1 156 ? -11.490 7.368 17.454 1.00 95.69 156 ARG A C 1
ATOM 1218 O O . ARG A 1 156 ? -10.742 6.475 17.843 1.00 95.69 156 ARG A O 1
ATOM 1225 N N . GLU A 1 157 ? -12.791 7.407 17.723 1.00 96.75 157 GLU A N 1
ATOM 1226 C CA . GLU A 1 157 ? -13.466 6.383 18.526 1.00 96.75 157 GLU A CA 1
ATOM 1227 C C . GLU A 1 157 ? -13.358 5.009 17.870 1.00 96.75 157 GLU A C 1
ATOM 1229 O O . GLU A 1 157 ? -13.058 4.029 18.546 1.00 96.75 157 GLU A O 1
ATOM 1234 N N . ASN A 1 158 ? -13.540 4.941 16.549 1.00 95.69 158 ASN A N 1
ATOM 1235 C CA . ASN A 1 158 ? -13.409 3.694 15.803 1.00 95.69 158 ASN A CA 1
ATOM 1236 C C . ASN A 1 158 ? -11.952 3.228 15.691 1.00 95.69 158 ASN A C 1
ATOM 1238 O O . ASN A 1 158 ? -11.681 2.055 15.931 1.00 95.69 158 ASN A O 1
ATOM 1242 N N . LEU A 1 159 ? -11.012 4.139 15.417 1.00 94.25 159 LEU A N 1
ATOM 1243 C CA . LEU A 1 159 ? -9.583 3.826 15.328 1.00 94.25 159 LEU A CA 1
ATOM 1244 C C . LEU A 1 159 ? -9.041 3.235 16.636 1.00 94.25 159 LEU A C 1
ATOM 1246 O O . LEU A 1 159 ? -8.279 2.278 16.606 1.00 94.25 159 LEU A O 1
ATOM 1250 N N . HIS A 1 160 ? -9.447 3.778 17.786 1.00 93.19 160 HIS A N 1
ATOM 1251 C CA . HIS A 1 160 ? -9.016 3.270 19.091 1.00 93.19 160 HIS A CA 1
ATOM 1252 C C . HIS A 1 160 ? -9.960 2.225 19.688 1.00 93.19 160 HIS A C 1
ATOM 1254 O O . HIS A 1 160 ? -9.681 1.724 20.773 1.00 93.19 160 HIS A O 1
ATOM 1260 N N . SER A 1 161 ? -11.071 1.898 19.019 1.00 93.25 161 SER A N 1
ATOM 1261 C CA . SER A 1 161 ? -12.122 1.019 19.550 1.00 93.25 161 SER A CA 1
ATOM 1262 C C . SER A 1 161 ? -12.669 1.465 20.920 1.00 93.25 161 SER A C 1
ATOM 1264 O O . SER A 1 161 ? -12.946 0.635 21.785 1.00 93.25 161 SER A O 1
ATOM 1266 N N . LYS A 1 162 ? -12.832 2.780 21.123 1.00 94.12 162 LYS A N 1
ATOM 1267 C CA . LYS A 1 162 ? -13.290 3.398 22.381 1.00 94.12 162 LYS A CA 1
ATOM 1268 C C . LYS A 1 162 ? -14.458 4.365 22.147 1.00 94.12 162 LYS A C 1
ATOM 1270 O O . LYS A 1 162 ? -14.233 5.563 21.964 1.00 94.12 162 LYS A O 1
ATOM 1275 N N . PRO A 1 163 ? -15.709 3.870 22.140 1.00 94.44 163 PRO A N 1
ATOM 1276 C CA . PRO A 1 163 ? -16.891 4.722 22.037 1.00 94.44 163 PRO A CA 1
ATOM 1277 C C . PRO A 1 163 ? -16.951 5.750 23.177 1.00 94.44 163 PRO A C 1
ATOM 1279 O O . PRO A 1 163 ? -16.696 5.415 24.333 1.00 94.44 163 PRO A O 1
ATOM 1282 N N . GLY A 1 164 ? -17.292 6.998 22.860 1.00 93.44 164 GLY A N 1
ATOM 1283 C CA . GLY A 1 164 ? -17.343 8.124 23.796 1.00 93.44 164 GLY A CA 1
ATOM 1284 C C . GLY A 1 164 ? -16.033 8.914 23.917 1.00 93.44 164 GLY A C 1
ATOM 1285 O O . GLY A 1 164 ? -16.049 10.045 24.409 1.00 93.44 164 GLY A O 1
ATOM 1286 N N . GLU A 1 165 ? -14.906 8.392 23.421 1.00 94.06 165 GLU A N 1
ATOM 1287 C CA . GLU A 1 165 ? -13.603 9.077 23.425 1.00 94.06 165 GLU A CA 1
ATOM 1288 C C . GLU A 1 165 ? -13.349 9.857 22.121 1.00 94.06 165 GLU A C 1
ATOM 1290 O O . GLU A 1 165 ? -12.336 9.700 21.439 1.00 94.06 165 GLU A O 1
ATOM 1295 N N . ALA A 1 166 ? -14.285 10.742 21.764 1.00 93.75 166 ALA A N 1
ATOM 1296 C CA . ALA A 1 166 ? -14.228 11.523 20.523 1.00 93.75 166 ALA A CA 1
ATOM 1297 C C . ALA A 1 166 ? -13.070 12.540 20.468 1.00 93.75 166 ALA A C 1
ATOM 1299 O O . ALA A 1 166 ? -12.631 12.952 19.391 1.00 93.75 166 ALA A O 1
ATOM 1300 N N . LEU A 1 167 ? -12.568 12.972 21.627 1.00 93.00 167 LEU A N 1
ATOM 1301 C CA . LEU A 1 167 ? -11.535 14.000 21.745 1.00 93.00 167 LEU A CA 1
ATOM 1302 C C . LEU A 1 167 ? -10.183 13.400 22.133 1.00 93.00 167 LEU A C 1
ATOM 1304 O O . LEU A 1 167 ? -10.090 12.281 22.625 1.00 93.00 167 LEU A O 1
ATOM 1308 N N . LEU A 1 168 ? -9.121 14.179 21.932 1.00 93.56 168 LEU A N 1
ATOM 1309 C CA . LEU A 1 168 ? -7.784 13.808 22.388 1.00 93.56 168 LEU A CA 1
ATOM 1310 C C . LEU A 1 168 ? -7.766 13.583 23.916 1.00 93.56 168 LEU A C 1
ATOM 1312 O O . LEU A 1 168 ? -8.343 14.405 24.642 1.00 93.56 168 LEU A O 1
ATOM 1316 N N . PRO A 1 169 ? -7.073 12.534 24.407 1.00 91.56 169 PRO A N 1
ATOM 1317 C CA . PRO A 1 169 ? -6.834 12.336 25.836 1.00 91.56 169 PRO A CA 1
ATOM 1318 C C . PRO A 1 169 ? -6.127 13.539 26.463 1.00 91.56 169 PRO A C 1
ATOM 1320 O O . PRO A 1 169 ? -5.398 14.263 25.780 1.00 91.56 169 PRO A O 1
ATOM 1323 N N . ARG A 1 170 ? -6.298 13.745 27.772 1.00 91.12 170 ARG A N 1
ATOM 1324 C CA . ARG A 1 170 ? -5.699 14.886 28.493 1.00 91.12 170 ARG A CA 1
ATOM 1325 C C . ARG A 1 170 ? -4.180 14.858 28.496 1.00 91.12 170 ARG A C 1
ATOM 1327 O O . ARG A 1 170 ? -3.539 15.898 28.597 1.00 91.12 170 ARG A O 1
ATOM 1334 N N . GLU A 1 171 ? -3.615 13.674 28.363 1.00 93.69 171 GLU A N 1
ATOM 1335 C CA . GLU A 1 171 ? -2.187 13.413 28.345 1.00 93.69 171 GLU A CA 1
ATOM 1336 C C . GLU A 1 171 ? -1.563 13.851 27.010 1.00 93.69 171 GLU A C 1
ATOM 1338 O O . GLU A 1 171 ? -0.396 14.251 26.976 1.00 93.69 171 GLU A O 1
ATOM 1343 N N . HIS A 1 172 ? -2.344 13.854 25.921 1.00 95.00 172 HIS A N 1
ATOM 1344 C CA . HIS A 1 172 ? -1.897 14.289 24.601 1.00 95.00 172 HIS A CA 1
ATOM 1345 C C . HIS A 1 172 ? -1.652 15.812 24.584 1.00 95.00 172 HIS A C 1
ATOM 1347 O O . HIS A 1 172 ? -2.486 16.558 25.104 1.00 95.00 172 HIS A O 1
ATOM 1353 N N . PRO A 1 173 ? -0.588 16.330 23.933 1.00 95.44 173 PRO A N 1
ATOM 1354 C CA . PRO A 1 173 ? -0.302 17.770 23.885 1.00 95.44 173 PRO A CA 1
ATOM 1355 C C . PRO A 1 173 ? -1.501 18.629 23.461 1.00 95.44 173 PRO A C 1
ATOM 1357 O O . PRO A 1 173 ? -1.822 19.616 24.115 1.00 95.44 173 PRO A O 1
ATOM 1360 N N . GLY A 1 174 ? -2.232 18.205 22.426 1.00 93.38 174 GLY A N 1
ATOM 1361 C CA . GLY A 1 174 ? -3.471 18.871 22.002 1.00 93.38 174 GLY A CA 1
ATOM 1362 C C . GLY A 1 174 ? -4.643 18.747 22.988 1.00 93.38 174 GLY A C 1
ATOM 1363 O O . GLY A 1 174 ? -5.483 19.637 23.042 1.00 93.38 174 GLY A O 1
ATOM 1364 N N . GLY A 1 175 ? -4.699 17.690 23.805 1.00 93.19 175 GLY A N 1
ATOM 1365 C CA . GLY A 1 175 ? -5.724 17.538 24.843 1.00 93.19 175 GLY A CA 1
ATOM 1366 C C . GLY A 1 175 ? -5.491 18.438 26.060 1.00 93.19 175 GLY A C 1
ATOM 1367 O O . GLY A 1 175 ? -6.457 18.875 26.687 1.00 93.19 175 GLY A O 1
ATOM 1368 N N . LYS A 1 176 ? -4.230 18.794 26.347 1.00 92.06 176 LYS A N 1
ATOM 1369 C CA . LYS A 1 176 ? -3.858 19.799 27.365 1.00 92.06 176 LYS A CA 1
ATOM 1370 C C . LYS A 1 176 ? -4.304 21.211 26.992 1.00 92.06 176 LYS A C 1
ATOM 1372 O O . LYS A 1 176 ? -4.569 22.018 27.872 1.00 92.06 176 LYS A O 1
ATOM 1377 N N . MET A 1 177 ? -4.410 21.485 25.693 1.00 92.50 177 MET A N 1
ATOM 1378 C CA . MET A 1 177 ? -4.884 22.765 25.159 1.00 92.50 177 MET A CA 1
ATOM 1379 C C . MET A 1 177 ? -6.408 22.820 25.011 1.00 92.50 177 MET A C 1
ATOM 1381 O O . MET A 1 177 ? -6.944 23.799 24.492 1.00 92.50 177 MET A O 1
ATOM 1385 N N . ARG A 1 178 ? -7.130 21.773 25.435 1.00 87.56 178 ARG A N 1
ATOM 1386 C CA . ARG A 1 178 ? -8.587 21.770 25.365 1.00 87.56 178 ARG A CA 1
ATOM 1387 C C . ARG A 1 178 ? -9.136 22.808 26.332 1.00 87.56 178 ARG A C 1
ATOM 1389 O O . ARG A 1 178 ? -8.961 22.697 27.542 1.00 87.56 178 ARG A O 1
ATOM 1396 N N . TRP A 1 179 ? -9.847 23.782 25.778 1.00 82.56 179 TRP A N 1
ATOM 1397 C CA . TRP A 1 179 ? -10.621 24.716 26.574 1.00 82.56 179 TRP A CA 1
ATOM 1398 C C . TRP A 1 179 ? -11.793 23.980 27.221 1.00 82.56 179 TRP A C 1
ATOM 1400 O O . TRP A 1 179 ? -12.791 23.673 26.567 1.00 82.56 179 TRP A O 1
ATOM 1410 N N . ASP A 1 180 ? -11.676 23.697 28.513 1.00 74.25 180 ASP A N 1
ATOM 1411 C CA . ASP A 1 180 ? -12.826 23.304 29.310 1.00 74.25 180 ASP A CA 1
ATOM 1412 C C . ASP A 1 180 ? -13.503 24.578 29.776 1.00 74.25 180 ASP A C 1
ATOM 1414 O O . ASP A 1 180 ? -13.060 25.231 30.721 1.00 74.25 180 ASP A O 1
ATOM 1418 N N . ALA A 1 181 ? -14.569 24.967 29.085 1.00 64.81 181 ALA A N 1
ATOM 1419 C CA . ALA A 1 181 ? -15.426 26.009 29.609 1.00 64.81 181 ALA A CA 1
ATOM 1420 C C . ALA A 1 181 ? -15.978 25.515 30.955 1.00 64.81 181 ALA A C 1
ATOM 1422 O O . ALA A 1 181 ? -16.846 24.642 30.990 1.00 64.81 181 ALA A O 1
ATOM 1423 N N . SER A 1 182 ? -15.467 26.051 32.068 1.00 59.06 182 SER A N 1
ATOM 1424 C CA . SER A 1 182 ? -16.149 25.911 33.352 1.00 59.06 182 SER A CA 1
ATOM 1425 C C . SER A 1 182 ? -17.586 26.411 33.165 1.00 59.06 182 SER A C 1
ATOM 1427 O O . SER A 1 182 ? -17.754 27.502 32.612 1.00 59.06 182 SER A O 1
ATOM 1429 N N . PRO A 1 183 ? -18.619 25.685 33.636 1.00 58.44 183 PRO A N 1
ATOM 1430 C CA . PRO A 1 183 ? -20.026 26.080 33.490 1.00 58.44 183 PRO A CA 1
ATOM 1431 C C . PRO A 1 183 ? -20.411 27.428 34.126 1.00 58.44 183 PRO A C 1
ATOM 1433 O O . PRO A 1 183 ? -21.578 27.798 34.122 1.00 58.44 183 PRO A O 1
ATOM 1436 N N . SER A 1 184 ? -19.464 28.173 34.692 1.00 56.41 184 SER A N 1
ATOM 1437 C CA . SER A 1 184 ? -19.704 29.428 35.387 1.00 56.41 184 SER A CA 1
ATOM 1438 C C . SER A 1 184 ? -18.565 30.417 35.142 1.00 56.41 184 SER A C 1
ATOM 1440 O O . SER A 1 184 ? -17.743 30.697 36.014 1.00 56.41 184 SER A O 1
ATOM 1442 N N . ARG A 1 185 ? -18.532 31.006 33.952 1.00 50.66 185 ARG A N 1
ATOM 1443 C CA . ARG A 1 185 ? -18.270 32.443 33.889 1.00 50.66 185 ARG A CA 1
ATOM 1444 C C . ARG A 1 185 ? -19.593 33.091 33.540 1.00 50.66 185 ARG A C 1
ATOM 1446 O O . ARG A 1 185 ? -19.968 33.150 32.375 1.00 50.66 185 ARG A O 1
ATOM 1453 N N . VAL A 1 186 ? -20.306 33.535 34.573 1.00 54.16 186 VAL A N 1
ATOM 1454 C CA . VAL A 1 186 ? -21.285 34.602 34.393 1.00 54.16 186 VAL A CA 1
ATOM 1455 C C . VAL A 1 186 ? -20.483 35.750 33.799 1.00 54.16 186 VAL A C 1
ATOM 1457 O O . VAL A 1 186 ? -19.576 36.275 34.445 1.00 54.16 186 VAL A O 1
ATOM 1460 N N . VAL A 1 187 ? -20.732 36.062 32.531 1.00 56.38 187 VAL A N 1
ATOM 1461 C CA . VAL A 1 187 ? -20.264 37.311 31.946 1.00 56.38 187 VAL A CA 1
ATOM 1462 C C . VAL A 1 187 ? -21.097 38.379 32.638 1.00 56.38 187 VAL A C 1
ATOM 1464 O O . VAL A 1 187 ? -22.222 38.647 32.235 1.00 56.38 187 VAL A O 1
ATOM 1467 N N . THR A 1 188 ? -20.606 38.914 33.755 1.00 48.75 188 THR A N 1
ATOM 1468 C CA . THR A 1 188 ? -21.179 40.139 34.301 1.00 48.75 188 THR A CA 1
ATOM 1469 C C . THR A 1 188 ? -20.711 41.243 33.377 1.00 48.75 188 THR A C 1
ATOM 1471 O O . THR A 1 188 ? -19.578 41.715 33.490 1.00 48.75 188 THR A O 1
ATOM 1474 N N . ASP A 1 189 ? -21.553 41.581 32.412 1.00 44.72 189 ASP A N 1
ATOM 1475 C CA . ASP A 1 189 ? -21.403 42.801 31.646 1.00 44.72 189 ASP A CA 1
ATOM 1476 C C . ASP A 1 189 ? -21.524 43.968 32.635 1.00 44.72 189 ASP A C 1
ATOM 1478 O O . ASP A 1 189 ? -22.611 44.299 33.100 1.00 44.72 189 ASP A O 1
ATOM 1482 N N . GLN A 1 190 ? -20.394 44.538 33.061 1.00 47.25 190 GLN A N 1
ATOM 1483 C CA . GLN A 1 190 ? -20.378 45.738 33.905 1.00 47.25 190 GLN A CA 1
ATOM 1484 C C . GLN A 1 190 ? -20.583 47.014 33.080 1.00 47.25 190 GLN A C 1
ATOM 1486 O O . GLN A 1 190 ? -19.999 48.058 33.364 1.00 47.25 190 GLN A O 1
ATOM 1491 N N . ALA A 1 191 ? -21.435 46.946 32.065 1.00 49.62 191 ALA A N 1
ATOM 1492 C CA . ALA A 1 191 ? -21.923 48.113 31.364 1.00 49.62 191 ALA A CA 1
ATOM 1493 C C . ALA A 1 191 ? -23.343 47.857 30.860 1.00 49.62 191 ALA A C 1
ATOM 1495 O O . ALA A 1 191 ? -23.566 47.697 29.667 1.00 49.62 191 ALA A O 1
ATOM 1496 N N . THR A 1 192 ? -24.331 47.866 31.753 1.00 42.59 192 THR A N 1
ATOM 1497 C CA . THR A 1 192 ? -25.696 48.196 31.334 1.00 42.59 192 THR A CA 1
ATOM 1498 C C . THR A 1 192 ? -25.756 49.709 31.111 1.00 42.59 192 THR A C 1
ATOM 1500 O O . THR A 1 192 ? -25.599 50.460 32.077 1.00 42.59 192 THR A O 1
ATOM 1503 N N . PRO A 1 193 ? -25.988 50.212 29.884 1.00 44.25 193 PRO A N 1
ATOM 1504 C CA . PRO A 1 193 ? -26.520 51.555 29.729 1.00 44.25 193 PRO A CA 1
ATOM 1505 C C . PRO A 1 193 ? -27.927 51.547 30.336 1.00 44.25 193 PRO A C 1
ATOM 1507 O O . PRO A 1 193 ? -28.679 50.585 30.150 1.00 44.25 193 PRO A O 1
ATOM 1510 N N . GLU A 1 194 ? -28.277 52.590 31.083 1.00 39.78 194 GLU A N 1
ATOM 1511 C CA . GLU A 1 194 ? -29.615 52.763 31.651 1.00 39.78 194 GLU A CA 1
ATOM 1512 C C . GLU A 1 194 ? -30.689 52.540 30.566 1.00 39.78 194 GLU A C 1
ATOM 1514 O O . GLU A 1 194 ? -30.755 53.285 29.589 1.00 39.78 194 GLU A O 1
ATOM 1519 N N . GLY A 1 195 ? -31.512 51.492 30.724 1.00 50.47 195 GLY A N 1
ATOM 1520 C CA . GLY A 1 195 ? -32.678 51.236 29.865 1.00 50.47 195 GLY A CA 1
ATOM 1521 C C . GLY A 1 195 ? -32.792 49.859 29.194 1.00 50.47 195 GLY A C 1
ATOM 1522 O O . GLY A 1 195 ? -33.719 49.670 28.409 1.00 50.47 195 GLY A O 1
ATOM 1523 N N . ALA A 1 196 ? -31.918 48.886 29.465 1.00 40.31 196 ALA A N 1
ATOM 1524 C CA . ALA A 1 196 ? -32.076 47.542 28.899 1.00 40.31 196 ALA A CA 1
ATOM 1525 C C . ALA A 1 196 ? -33.183 46.739 29.615 1.00 40.31 196 ALA A C 1
ATOM 1527 O O . ALA A 1 196 ? -33.125 46.507 30.820 1.00 40.31 196 ALA A O 1
ATOM 1528 N N . VAL A 1 197 ? -34.186 46.307 28.848 1.00 41.41 197 VAL A N 1
ATOM 1529 C CA . VAL A 1 197 ? -35.224 45.349 29.260 1.00 41.41 197 VAL A CA 1
ATOM 1530 C C . VAL A 1 197 ? -34.585 43.999 29.595 1.00 41.41 197 VAL A C 1
ATOM 1532 O O . VAL A 1 197 ? -33.806 43.474 28.799 1.00 41.41 197 VAL A O 1
ATOM 1535 N N . GLU A 1 198 ? -34.918 43.437 30.760 1.00 33.06 198 GLU A N 1
ATOM 1536 C CA . GLU A 1 198 ? -34.439 42.120 31.191 1.00 33.06 198 GLU A CA 1
ATOM 1537 C C . GLU A 1 198 ? -34.896 41.037 30.204 1.00 33.06 198 GLU A C 1
ATOM 1539 O O . GLU A 1 198 ? -36.089 40.780 30.043 1.00 33.06 198 GLU A O 1
ATOM 1544 N N . ALA A 1 199 ? -33.939 40.389 29.539 1.00 40.44 199 ALA A N 1
ATOM 1545 C CA . ALA A 1 199 ? -34.188 39.146 28.826 1.00 40.44 199 ALA A CA 1
ATOM 1546 C C . ALA A 1 199 ? -33.882 37.980 29.772 1.00 40.44 199 ALA A C 1
ATOM 1548 O O . ALA A 1 199 ? -32.735 37.769 30.171 1.00 40.44 199 ALA A O 1
ATOM 1549 N N . GLU A 1 200 ? -34.916 37.227 30.137 1.00 32.25 200 GLU A N 1
ATOM 1550 C CA . GLU A 1 200 ? -34.791 36.039 30.974 1.00 32.25 200 GLU A CA 1
ATOM 1551 C C . GLU A 1 200 ? -34.072 34.931 30.186 1.00 32.25 200 GLU A C 1
ATOM 1553 O O . GLU A 1 200 ? -34.587 34.382 29.209 1.00 32.25 200 GLU A O 1
ATOM 1558 N N . VAL A 1 201 ? -32.835 34.617 30.579 1.00 44.00 201 VAL A N 1
ATOM 1559 C CA . VAL A 1 201 ? -32.067 33.526 29.971 1.00 44.00 201 VAL A CA 1
ATOM 1560 C C . VAL A 1 201 ? -32.547 32.207 30.569 1.00 44.00 201 VAL A C 1
ATOM 1562 O O . VAL A 1 201 ? -32.144 31.813 31.664 1.00 44.00 201 VAL A O 1
ATOM 1565 N N . VAL A 1 202 ? -33.402 31.499 29.830 1.00 39.00 202 VAL A N 1
ATOM 1566 C CA . VAL A 1 202 ? -33.828 30.141 30.184 1.00 39.00 202 VAL A CA 1
ATOM 1567 C C . VAL A 1 202 ? -32.637 29.192 30.049 1.00 39.00 202 VAL A C 1
ATOM 1569 O O . VAL A 1 202 ? -32.103 28.968 28.962 1.00 39.00 202 VAL A O 1
ATOM 1572 N N . THR A 1 203 ? -32.207 28.622 31.172 1.00 41.16 203 THR A N 1
ATOM 1573 C CA . THR A 1 203 ? -31.102 27.660 31.230 1.00 41.16 203 THR A CA 1
ATOM 1574 C C . THR A 1 203 ? -31.634 26.233 31.069 1.00 41.16 203 THR A C 1
ATOM 1576 O O . THR A 1 203 ? -32.088 25.603 32.018 1.00 41.16 203 THR A O 1
ATOM 1579 N N . GLY A 1 204 ? -31.589 25.715 29.839 1.00 35.41 204 GLY A N 1
ATOM 1580 C CA . GLY A 1 204 ? -31.907 24.319 29.511 1.00 35.41 204 GLY A CA 1
ATOM 1581 C C . GLY A 1 204 ? -30.658 23.494 29.188 1.00 35.41 204 GLY A C 1
ATOM 1582 O O . GLY A 1 204 ? -29.693 24.005 28.613 1.00 35.41 204 GLY A O 1
ATOM 1583 N N . LYS A 1 205 ? -30.659 22.197 29.533 1.00 44.03 205 LYS A N 1
ATOM 1584 C CA . LYS A 1 205 ? -29.641 21.251 29.046 1.00 44.03 205 LYS A CA 1
ATOM 1585 C C . LYS A 1 205 ? -29.762 21.123 27.525 1.00 44.03 205 LYS A C 1
ATOM 1587 O O . LYS A 1 205 ? -30.846 21.157 26.956 1.00 44.03 205 LYS A O 1
ATOM 1592 N N . ARG A 1 206 ? -28.622 20.914 26.862 1.00 43.88 206 ARG A N 1
ATOM 1593 C CA . ARG A 1 206 ? -28.481 20.854 25.393 1.00 43.88 206 ARG A CA 1
ATOM 1594 C C . ARG A 1 206 ? -29.334 19.772 24.696 1.00 43.88 206 ARG A C 1
ATOM 1596 O O . ARG A 1 206 ? -29.365 19.759 23.473 1.00 43.88 206 ARG A O 1
ATOM 1603 N N . SER A 1 207 ? -29.995 18.882 25.442 1.00 41.78 207 SER A N 1
ATOM 1604 C CA . SER A 1 207 ? -30.931 17.874 24.925 1.00 41.78 207 SER A CA 1
ATOM 1605 C C . SER A 1 207 ? -32.265 18.449 24.445 1.00 41.78 207 SER A C 1
ATOM 1607 O O . SER A 1 207 ? -32.964 17.767 23.703 1.00 41.78 207 SER A O 1
ATOM 1609 N N . ASP A 1 208 ? -32.605 19.683 24.827 1.00 39.84 208 ASP A N 1
ATOM 1610 C CA . ASP A 1 208 ? -33.982 20.180 24.700 1.00 39.84 208 ASP A CA 1
ATOM 1611 C C . ASP A 1 208 ? -34.163 21.201 23.556 1.00 39.84 208 ASP A C 1
ATOM 1613 O O . ASP A 1 208 ? -35.244 21.748 23.370 1.00 39.84 208 ASP A O 1
ATOM 1617 N N . ILE A 1 209 ? -33.124 21.461 22.749 1.00 43.78 209 ILE A N 1
ATOM 1618 C CA . ILE A 1 209 ? -33.144 22.482 21.680 1.00 43.78 209 ILE A CA 1
ATOM 1619 C C . ILE A 1 209 ? -33.465 21.852 20.314 1.00 43.78 209 ILE A C 1
ATOM 1621 O O . ILE A 1 209 ? -32.767 22.066 19.323 1.00 43.78 209 ILE A O 1
ATOM 1625 N N . ALA A 1 210 ? -34.521 21.047 20.252 1.00 40.50 210 ALA A N 1
ATOM 1626 C CA . ALA A 1 210 ? -35.147 20.672 18.991 1.00 40.50 210 ALA A CA 1
ATOM 1627 C C . ALA A 1 210 ? -36.520 21.345 18.933 1.00 40.50 210 ALA A C 1
ATOM 1629 O O . ALA A 1 210 ? -37.338 21.139 19.819 1.00 40.50 210 ALA A O 1
ATOM 1630 N N . SER A 1 211 ? -36.762 22.112 17.867 1.00 46.91 211 SER A N 1
ATOM 1631 C CA . SER A 1 211 ? -37.995 22.860 17.577 1.00 46.91 211 SER A CA 1
ATOM 1632 C C . SER A 1 211 ? -38.171 24.196 18.313 1.00 46.91 211 SER A C 1
ATOM 1634 O O . SER A 1 211 ? -38.967 24.308 19.240 1.00 46.91 211 SER A O 1
ATOM 1636 N N . THR A 1 212 ? -37.584 25.256 17.751 1.00 32.22 212 THR A N 1
ATOM 1637 C CA . THR A 1 212 ? -38.235 26.576 17.790 1.00 32.22 212 THR A CA 1
ATOM 1638 C C . THR A 1 212 ? -38.273 27.156 16.380 1.00 32.22 212 THR A C 1
ATOM 1640 O O . THR A 1 212 ? -37.307 27.740 15.895 1.00 32.22 212 THR A O 1
ATOM 1643 N N . THR A 1 213 ? -39.405 26.954 15.706 1.00 33.38 213 THR A N 1
ATOM 1644 C CA . THR A 1 213 ? -39.780 27.644 14.466 1.00 33.38 213 THR A CA 1
ATOM 1645 C C . THR A 1 213 ? -40.103 29.099 14.799 1.00 33.38 213 THR A C 1
ATOM 1647 O O . THR A 1 213 ? -40.995 29.365 15.602 1.00 33.38 213 THR A O 1
ATOM 1650 N N . ILE A 1 214 ? -39.393 30.049 14.192 1.00 34.41 214 ILE A N 1
ATOM 1651 C CA . ILE A 1 214 ? -39.682 31.480 14.347 1.00 34.41 214 ILE A CA 1
ATOM 1652 C C . ILE A 1 214 ? -40.868 31.829 13.437 1.00 34.41 214 ILE A C 1
ATOM 1654 O O . ILE A 1 214 ? -40.735 31.846 12.215 1.00 34.41 214 ILE A O 1
ATOM 1658 N N . SER A 1 215 ? -42.033 32.099 14.032 1.00 32.53 215 SER A N 1
ATOM 1659 C CA . SER A 1 215 ? -43.186 32.694 13.347 1.00 32.53 215 SER A CA 1
ATOM 1660 C C . SER A 1 215 ? -43.041 34.216 13.352 1.00 32.53 215 SER A C 1
ATOM 1662 O O . SER A 1 215 ? -43.097 34.836 14.411 1.00 32.53 215 SER A O 1
ATOM 1664 N N . MET A 1 216 ? -42.876 34.824 12.177 1.00 34.03 216 MET A N 1
ATOM 1665 C CA . MET A 1 216 ? -42.946 36.279 12.009 1.00 34.03 216 MET A CA 1
ATOM 1666 C C . MET A 1 216 ? -44.409 36.734 12.073 1.00 34.03 216 MET A C 1
ATOM 1668 O O . MET A 1 216 ? -45.223 36.287 11.268 1.00 34.03 216 MET A O 1
ATOM 1672 N N . GLN A 1 217 ? -44.746 37.624 13.011 1.00 33.25 217 GLN A N 1
ATOM 1673 C CA . GLN A 1 217 ? -45.987 38.402 12.957 1.00 33.25 217 GLN A CA 1
ATOM 1674 C C . GLN A 1 217 ? -45.707 39.816 12.441 1.00 33.25 217 GLN A C 1
ATOM 1676 O O . GLN A 1 217 ? -44.697 40.434 12.776 1.00 33.25 217 GLN A O 1
ATOM 1681 N N . GLU A 1 218 ? -46.612 40.267 11.575 1.00 38.09 218 GLU A N 1
ATOM 1682 C CA . GLU A 1 218 ? -46.558 41.472 10.751 1.00 38.09 218 GLU A CA 1
ATOM 1683 C C . GLU A 1 218 ? -46.475 42.776 11.557 1.00 38.09 218 GLU A C 1
ATOM 1685 O O . GLU A 1 218 ? -47.176 42.976 12.550 1.00 38.09 218 GLU A O 1
ATOM 1690 N N . VAL A 1 219 ? -45.669 43.711 11.051 1.00 33.31 219 VAL A N 1
ATOM 1691 C CA . VAL A 1 219 ? -45.650 45.107 11.494 1.00 33.31 219 VAL A CA 1
ATOM 1692 C C . VAL A 1 219 ? -46.752 45.857 10.742 1.00 33.31 219 VAL A C 1
ATOM 1694 O O . VAL A 1 219 ? -46.704 45.960 9.517 1.00 33.31 219 VAL A O 1
ATOM 1697 N N . LYS A 1 220 ? -47.752 46.377 11.464 1.00 36.78 220 LYS A N 1
ATOM 1698 C CA . LYS A 1 220 ? -48.715 47.339 10.905 1.00 36.78 220 LYS A CA 1
ATOM 1699 C C . LYS A 1 220 ? -48.027 48.686 10.670 1.00 36.78 220 LYS A C 1
ATOM 1701 O O . LYS A 1 220 ? -47.351 49.184 11.569 1.00 36.78 220 LYS A O 1
ATOM 1706 N N . VAL A 1 221 ? -48.230 49.228 9.467 1.00 47.19 221 VAL A N 1
ATO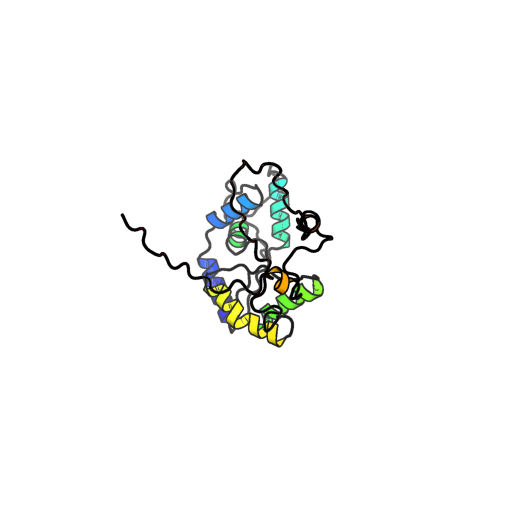M 1707 C CA . VAL A 1 221 ? -47.892 50.603 9.053 1.00 47.19 221 VAL A CA 1
ATOM 1708 C C . VAL A 1 221 ? -48.810 51.598 9.752 1.00 47.19 221 VAL A C 1
ATOM 1710 O O . VAL A 1 221 ? -50.020 51.284 9.862 1.00 47.19 221 VAL A O 1
#

Radius of gyration: 29.57 Å; Cα contacts (8 Å, |Δi|>4): 214; chains: 1; bounding box: 84×70×56 Å

pLDDT: mean 81.22, std 20.31, range [32.22, 98.56]

Mean predicted aligned error: 12.46 Å

Sequence (221 aa):
MPIIGRTVEEAEAKLEVARKRISVNGGLARFCGFTNVDLSGFAVDEEFNFDGTHYDNSIQGVVDNIKLISEEKVFTPRVVAEMFALGGSGPRPVGTPEMVADFFEKWWREGDLDGFNVNYVSNPGSFEDVVDLLIPELQRRGIYWTDYKAPGGTARENLHSKPGEALLPREHPGGKMRWDASPSRVVTDQATPEGAVEAEVVTGKRSDIASTTISMQEVKV

Foldseek 3Di:
DEQADQFLVRLVVVVVVLLVPFDLVQLQVQVCVVQVDHPVPFDQPDFDDPPDDDDPVSVVVVQVVLVVQDPDPTDGSSSSSSCSSQPHSDDYHTGHLLSVLVVVVCCCVVVVDLDDDDDDSDPPVRVCCCVVGNQVVCVVVVNHDDDFLAVVADPVCRSVSNPPCNDDDCPDPVVVVDDDPDPDPPPPPPDDDPDDDDDDDDDDDPVPPDDDDDDDDDDDD